Protein 1O59 (pdb70)

InterPro domains:
  IPR005164 Allantoicase [MF_00813] (20-343)
  IPR005164 Allantoicase [PIRSF016516] (9-343)
  IPR005164 Allantoicase [PTHR12045] (11-342)
  IPR005164 Allantoicase [TIGR02961] (22-342)
  IPR008979 Galactose-binding-like domain superfamily [SSF49785] (4-186)
  IPR008979 Galactose-binding-like domain superfamily [SSF49785] (195-343)
  IPR015908 Allantoicase domain [PF03561] (31-184)
  IPR015908 Allantoicase domain [PF03561] (204-342)

CATH classification: 2.60.120.260 (+1 more: 2.60.120.260)

B-factor: mean 63.59, std 7.72, range [32.57, 98.83]

Solvent-accessible surface area: 14624 Å² total

Structure (mmCIF, N/CA/C/O backbone):
data_1O59
#
_entry.id   1O59
#
_cell.length_a   107.209
_cell.length_b   107.209
_cell.length_c   134.918
_cell.angle_alpha   90.00
_cell.angle_beta   90.00
_cell.angle_gamma   120.00
#
_symmetry.space_group_name_H-M   'P 63 2 2'
#
loop_
_entity.id
_entity.type
_entity.pdbx_description
1 polymer Allantoicase
2 water water
#
loop_
_atom_site.group_PDB
_atom_site.id
_atom_site.type_symbol
_atom_site.label_atom_id
_atom_site.label_alt_id
_atom_site.label_comp_id
_atom_site.label_asym_id
_atom_site.label_entity_id
_atom_site.label_seq_id
_atom_site.pdbx_PDB_ins_code
_atom_site.Cartn_x
_atom_site.Cartn_y
_atom_site.Cartn_z
_atom_site.occupancy
_atom_site.B_iso_or_equiv
_atom_site.auth_seq_id
_atom_site.auth_comp_id
_atom_site.auth_asym_id
_atom_site.auth_atom_id
_atom_site.pdbx_PDB_model_num
ATOM 1 N N . HIS A 1 12 ? 29.265 61.031 64.512 1.00 81.04 0 HIS A N 1
ATOM 2 C CA . HIS A 1 12 ? 27.976 60.262 64.498 1.00 80.85 0 HIS A CA 1
ATOM 3 C C . HIS A 1 12 ? 28.036 58.874 63.822 1.00 80.22 0 HIS A C 1
ATOM 4 O O . HIS A 1 12 ? 27.172 58.046 64.092 1.00 80.47 0 HIS A O 1
ATOM 19 N N . LYS A 1 14 ? 29.076 55.003 63.374 1.00 75.69 2 LYS A N 1
ATOM 20 C CA . LYS A 1 14 ? 29.320 53.952 64.376 1.00 75.04 2 LYS A CA 1
ATOM 21 C C . LYS A 1 14 ? 30.093 52.824 63.726 1.00 73.21 2 LYS A C 1
ATOM 22 O O . LYS A 1 14 ? 29.712 52.348 62.660 1.00 73.06 2 LYS A O 1
ATOM 26 N N . PHE A 1 15 ? 31.168 52.391 64.379 1.00 71.64 3 PHE A N 1
ATOM 27 C CA . PHE A 1 15 ? 32.079 51.396 63.821 1.00 70.47 3 PHE A CA 1
ATOM 28 C C . PHE A 1 15 ? 32.059 50.080 64.596 1.00 69.46 3 PHE A C 1
ATOM 29 O O . PHE A 1 15 ? 31.943 50.053 65.815 1.00 69.44 3 PHE A O 1
ATOM 37 N N . PHE A 1 16 ? 32.192 48.989 63.866 1.00 68.42 4 PHE A N 1
ATOM 38 C CA . PHE A 1 16 ? 32.176 47.675 64.451 1.00 67.92 4 PHE A CA 1
ATOM 39 C C . PHE A 1 16 ? 33.508 46.944 64.319 1.00 67.78 4 PHE A C 1
ATOM 40 O O . PHE A 1 16 ? 34.060 46.837 63.231 1.00 67.21 4 PHE A O 1
ATOM 48 N N . SER A 1 17 ? 33.988 46.418 65.448 1.00 68.10 5 SER A N 1
ATOM 49 C CA . SER A 1 17 ? 35.115 45.501 65.472 1.00 68.09 5 SER A CA 1
ATOM 50 C C . SER A 1 17 ? 34.804 44.277 64.626 1.00 67.86 5 SER A C 1
ATOM 51 O O . SER A 1 17 ? 33.649 43.911 64.416 1.00 67.96 5 SER A O 1
ATOM 54 N N . LEU A 1 18 ? 35.871 43.650 64.154 1.00 67.51 6 LEU A N 1
ATOM 55 C CA . LEU A 1 18 ? 35.799 42.438 63.366 1.00 67.00 6 LEU A CA 1
ATOM 56 C C . LEU A 1 18 ? 35.140 41.320 64.197 1.00 65.34 6 LEU A C 1
ATOM 57 O O . LEU A 1 18 ? 34.286 40.566 63.707 1.00 64.92 6 LEU A O 1
ATOM 62 N N . ALA A 1 19 ? 35.515 41.252 65.468 1.00 63.27 7 ALA A N 1
ATOM 63 C CA . ALA A 1 19 ? 34.922 40.292 66.378 1.00 62.16 7 ALA A CA 1
ATOM 64 C C . ALA A 1 19 ? 33.391 40.417 66.461 1.00 61.40 7 ALA A C 1
ATOM 65 O O . ALA A 1 19 ? 32.712 39.471 66.872 1.00 60.21 7 ALA A O 1
ATOM 67 N N . ASP A 1 20 ? 32.874 41.579 66.051 1.00 60.85 8 ASP A N 1
ATOM 68 C CA . ASP A 1 20 ? 31.437 41.918 66.146 1.00 60.48 8 ASP A CA 1
ATOM 69 C C . ASP A 1 20 ? 30.727 42.006 64.796 1.00 59.54 8 ASP A C 1
ATOM 70 O O . ASP A 1 20 ? 29.638 42.574 64.698 1.00 59.25 8 ASP A O 1
ATOM 75 N N . GLU A 1 21 ? 31.328 41.412 63.768 1.00 58.63 9 GLU A N 1
ATOM 76 C CA . GLU A 1 21 ? 30.725 41.391 62.440 1.00 58.35 9 GLU A CA 1
ATOM 77 C C . GLU A 1 21 ? 29.321 40.777 62.408 1.00 57.57 9 GLU A C 1
ATOM 78 O O . GLU A 1 21 ? 28.472 41.230 61.650 1.00 57.51 9 GLU A O 1
ATOM 84 N N . ALA A 1 22 ? 29.068 39.760 63.226 1.00 57.07 10 ALA A N 1
ATOM 85 C CA . ALA A 1 22 ? 27.722 39.169 63.318 1.00 57.07 10 ALA A CA 1
ATOM 86 C C . ALA A 1 22 ? 26.657 40.211 63.705 1.00 57.15 10 ALA A C 1
ATOM 87 O O . ALA A 1 22 ? 25.552 40.246 63.124 1.00 57.59 10 ALA A O 1
ATOM 89 N N . GLU A 1 23 ? 26.996 41.048 64.685 1.00 56.59 11 GLU A N 1
ATOM 90 C CA . GLU A 1 23 ? 26.123 42.138 65.118 1.00 56.26 11 GLU A CA 1
ATOM 91 C C . GLU A 1 23 ? 26.002 43.241 64.060 1.00 56.06 11 GLU A C 1
ATOM 92 O O . GLU A 1 23 ? 24.936 43.766 63.836 1.00 56.59 11 GLU A O 1
ATOM 98 N N . PHE A 1 24 ? 27.089 43.561 63.386 1.00 55.98 12 PHE A N 1
ATOM 99 C CA . PHE A 1 24 ? 27.038 44.441 62.217 1.00 55.90 12 PHE A CA 1
ATOM 100 C C . PHE A 1 24 ? 26.036 43.913 61.162 1.00 56.83 12 PHE A C 1
ATOM 101 O O . PHE A 1 24 ? 25.147 44.639 60.696 1.00 56.02 12 PHE A O 1
ATOM 109 N N . LYS A 1 25 ? 26.171 42.641 60.815 1.00 58.50 13 LYS A N 1
ATOM 110 C CA . LYS A 1 25 ? 25.296 42.012 59.814 1.00 60.51 13 LYS A CA 1
ATOM 111 C C . LYS A 1 25 ? 23.833 42.004 60.251 1.00 60.28 13 LYS A C 1
ATOM 112 O O . LYS A 1 25 ? 22.922 42.166 59.428 1.00 60.70 13 LYS A O 1
ATOM 118 N N . SER A 1 26 ? 23.620 41.818 61.548 1.00 60.11 14 SER A N 1
ATOM 119 C CA . SER A 1 26 ? 22.306 41.957 62.143 1.00 60.23 14 SER A CA 1
ATOM 120 C C . SER A 1 26 ? 21.629 43.273 61.782 1.00 59.34 14 SER A C 1
ATOM 121 O O . SER A 1 26 ? 20.430 43.321 61.470 1.00 59.83 14 SER A O 1
ATOM 124 N N . ILE A 1 27 ? 22.387 44.350 61.899 1.00 57.59 15 ILE A N 1
ATOM 125 C CA . ILE A 1 27 ? 21.833 45.670 61.722 1.00 56.47 15 ILE A CA 1
ATOM 126 C C . ILE A 1 27 ? 21.642 45.951 60.240 1.00 56.54 15 ILE A C 1
ATOM 127 O O . ILE A 1 27 ? 20.598 46.427 59.806 1.00 55.63 15 ILE A O 1
ATOM 132 N N . ILE A 1 28 ? 22.668 45.629 59.472 1.00 57.08 16 ILE A N 1
ATOM 133 C CA . ILE A 1 28 ? 22.667 45.878 58.022 1.00 57.96 16 ILE A CA 1
ATOM 134 C C . ILE A 1 28 ? 21.566 45.090 57.314 1.00 57.75 16 ILE A C 1
ATOM 135 O O . ILE A 1 28 ? 20.741 45.650 56.596 1.00 57.68 16 ILE A O 1
ATOM 140 N N . ILE A 1 29 ? 21.526 43.801 57.595 1.00 58.58 17 ILE A N 1
ATOM 141 C CA . ILE A 1 29 ? 20.689 42.875 56.861 1.00 59.05 17 ILE A CA 1
ATOM 142 C C . ILE A 1 29 ? 19.356 42.613 57.532 1.00 59.03 17 ILE A C 1
ATOM 143 O O . ILE A 1 29 ? 18.326 42.863 56.940 1.00 59.33 17 ILE A O 1
ATOM 148 N N . SER A 1 30 ? 19.365 42.093 58.751 1.00 59.31 18 SER A N 1
ATOM 149 C CA . SER A 1 30 ? 18.121 41.692 59.399 1.00 59.67 18 SER A CA 1
ATOM 150 C C . SER A 1 30 ? 17.261 42.902 59.671 1.00 59.87 18 SER A C 1
ATOM 151 O O . SER A 1 30 ? 16.047 42.854 59.473 1.00 60.49 18 SER A O 1
ATOM 154 N N . LYS A 1 31 ? 17.864 43.987 60.151 1.00 60.01 19 LYS A N 1
ATOM 155 C CA . LYS A 1 31 ? 17.067 45.162 60.519 1.00 59.94 19 LYS A CA 1
ATOM 156 C C . LYS A 1 31 ? 16.801 46.055 59.319 1.00 59.57 19 LYS A C 1
ATOM 157 O O . LYS A 1 31 ? 15.673 46.473 59.088 1.00 59.60 19 LYS A O 1
ATOM 163 N N . ASN A 1 32 ? 17.831 46.348 58.544 1.00 59.19 20 ASN A N 1
ATOM 164 C CA . ASN A 1 32 ? 17.681 47.349 57.509 1.00 59.46 20 ASN A CA 1
ATOM 165 C C . ASN A 1 32 ? 17.495 46.749 56.122 1.00 59.30 20 ASN A C 1
ATOM 166 O O . ASN A 1 32 ? 17.328 47.490 55.170 1.00 58.96 20 ASN A O 1
ATOM 171 N N . LYS A 1 33 ? 17.518 45.421 56.020 1.00 59.26 21 LYS A N 1
ATOM 172 C CA . LYS A 1 33 ? 17.237 44.714 54.768 1.00 59.33 21 LYS A CA 1
ATOM 173 C C . LYS A 1 33 ? 18.152 45.188 53.638 1.00 59.37 21 LYS A C 1
ATOM 174 O O . LYS A 1 33 ? 17.719 45.325 52.486 1.00 59.88 21 LYS A O 1
ATOM 180 N N . ALA A 1 34 ? 19.413 45.427 53.962 1.00 59.01 22 ALA A N 1
ATOM 181 C CA . ALA A 1 34 ? 20.312 46.071 53.031 1.00 59.17 22 ALA A CA 1
ATOM 182 C C . ALA A 1 34 ? 21.280 45.111 52.365 1.00 59.79 22 ALA A C 1
ATOM 183 O O . ALA A 1 34 ? 21.572 44.024 52.884 1.00 59.86 22 ALA A O 1
ATOM 185 N N . VAL A 1 35 ? 21.801 45.568 51.224 1.00 60.24 23 VAL A N 1
ATOM 186 C CA . VAL A 1 35 ? 22.767 44.845 50.397 1.00 60.75 23 VAL A CA 1
ATOM 187 C C . VAL A 1 35 ? 23.835 45.823 49.901 1.00 60.72 23 VAL A C 1
ATOM 188 O O . VAL A 1 35 ? 23.641 47.036 49.968 1.00 60.80 23 VAL A O 1
ATOM 192 N N . ASP A 1 36 ? 24.948 45.289 49.402 1.00 60.71 24 ASP A N 1
ATOM 193 C CA . ASP A 1 36 ? 26.008 46.103 48.774 1.00 60.42 24 ASP A CA 1
ATOM 194 C C . ASP A 1 36 ? 25.583 46.550 47.370 1.00 60.73 24 ASP A C 1
ATOM 195 O O . ASP A 1 36 ? 25.742 45.821 46.356 1.00 60.39 24 ASP A O 1
ATOM 200 N N . VAL A 1 37 ? 25.045 47.769 47.320 1.00 60.53 25 VAL A N 1
ATOM 201 C CA . VAL A 1 37 ? 24.411 48.264 46.118 1.00 60.85 25 VAL A CA 1
ATOM 202 C C . VAL A 1 37 ? 25.423 48.740 45.073 1.00 60.94 25 VAL A C 1
ATOM 203 O O . VAL A 1 37 ? 25.022 49.059 43.954 1.00 60.91 25 VAL A O 1
ATOM 207 N N . ILE A 1 38 ? 26.709 48.824 45.451 1.00 61.12 26 ILE A N 1
ATOM 208 C CA . ILE A 1 38 ? 27.783 49.193 44.519 1.00 61.41 26 ILE A CA 1
ATOM 209 C C . ILE A 1 38 ? 28.666 48.029 44.082 1.00 61.63 26 ILE A C 1
ATOM 210 O O . ILE A 1 38 ? 29.568 48.229 43.259 1.00 61.74 26 ILE A O 1
ATOM 215 N N . GLY A 1 39 ? 28.423 46.837 44.632 1.00 61.65 27 GLY A N 1
ATOM 216 C CA . GLY A 1 39 ? 29.161 45.639 44.225 1.00 61.21 27 GLY A CA 1
ATOM 217 C C . GLY A 1 39 ? 28.994 45.381 42.737 1.00 60.98 27 GLY A C 1
ATOM 218 O O . GLY A 1 39 ? 27.888 45.505 42.220 1.00 60.37 27 GLY A O 1
ATOM 219 N N . SER A 1 40 ? 30.095 45.022 42.069 1.00 60.83 28 SER A N 1
ATOM 220 C CA . SER A 1 40 ? 30.081 44.655 40.653 1.00 60.81 28 SER A CA 1
ATOM 221 C C . SER A 1 40 ? 29.194 43.455 40.329 1.00 61.04 28 SER A C 1
ATOM 222 O O . SER A 1 40 ? 28.713 43.312 39.201 1.00 60.85 28 SER A O 1
ATOM 225 N N . LYS A 1 41 ? 28.998 42.595 41.319 1.00 61.82 29 LYS A N 1
ATOM 226 C CA . LYS A 1 41 ? 28.209 41.374 41.154 1.00 62.37 29 LYS A CA 1
ATOM 227 C C . LYS A 1 41 ? 26.710 41.607 41.041 1.00 62.78 29 LYS A C 1
ATOM 228 O O . LYS A 1 41 ? 26.005 40.675 40.646 1.00 62.64 29 LYS A O 1
ATOM 234 N N . LEU A 1 42 ? 26.219 42.803 41.394 1.00 62.78 30 LEU A N 1
ATOM 235 C CA . LEU A 1 42 ? 24.861 43.170 41.012 1.00 63.30 30 LEU A CA 1
ATOM 236 C C . LEU A 1 42 ? 24.847 44.340 40.036 1.00 63.15 30 LEU A C 1
ATOM 237 O O . LEU A 1 42 ? 23.817 44.934 39.773 1.00 63.18 30 LEU A O 1
ATOM 242 N N . GLY A 1 43 ? 25.994 44.628 39.464 1.00 63.39 31 GLY A N 1
ATOM 243 C CA . GLY A 1 43 ? 26.073 45.544 38.345 1.00 63.94 31 GLY A CA 1
ATOM 244 C C . GLY A 1 43 ? 26.587 46.927 38.686 1.00 64.04 31 GLY A C 1
ATOM 245 O O . GLY A 1 43 ? 26.444 47.847 37.877 1.00 63.92 31 GLY A O 1
ATOM 246 N N . GLY A 1 44 ? 27.179 47.076 39.868 1.00 63.65 32 GLY A N 1
ATOM 247 C CA . GLY A 1 44 ? 27.868 48.307 40.225 1.00 64.25 32 GLY A CA 1
ATOM 248 C C . GLY A 1 44 ? 28.976 48.638 39.233 1.00 64.64 32 GLY A C 1
ATOM 249 O O . GLY A 1 44 ? 29.669 47.732 38.755 1.00 65.50 32 GLY A O 1
ATOM 250 N N . GLN A 1 45 ? 29.143 49.922 38.928 1.00 64.51 33 GLN A N 1
ATOM 251 C CA . GLN A 1 45 ? 30.078 50.373 37.907 1.00 65.30 33 GLN A CA 1
ATOM 252 C C . GLN A 1 45 ? 30.842 51.604 38.321 1.00 64.58 33 GLN A C 1
ATOM 253 O O . GLN A 1 45 ? 30.244 52.594 38.765 1.00 64.29 33 GLN A O 1
ATOM 259 N N . VAL A 1 46 ? 32.147 51.566 38.099 1.00 63.53 34 VAL A N 1
ATOM 260 C CA . VAL A 1 46 ? 32.953 52.752 38.249 1.00 63.22 34 VAL A CA 1
ATOM 261 C C . VAL A 1 46 ? 32.766 53.647 37.033 1.00 62.22 34 VAL A C 1
ATOM 262 O O . VAL A 1 46 ? 33.086 53.278 35.913 1.00 62.89 34 VAL A O 1
ATOM 266 N N . VAL A 1 47 ? 32.257 54.844 37.298 1.00 61.52 35 VAL A N 1
ATOM 267 C CA . VAL A 1 47 ? 31.978 55.857 36.299 1.00 60.40 35 VAL A CA 1
ATOM 268 C C . VAL A 1 47 ? 33.211 56.684 36.051 1.00 59.33 35 VAL A C 1
ATOM 269 O O . VAL A 1 47 ? 33.553 56.978 34.905 1.00 58.77 35 VAL A O 1
ATOM 273 N N . SER A 1 48 ? 33.856 57.102 37.133 1.00 58.15 36 SER A N 1
ATOM 274 C CA . SER A 1 48 ? 35.003 57.974 37.015 1.00 57.58 36 SER A CA 1
ATOM 275 C C . SER A 1 48 ? 35.865 57.982 38.240 1.00 57.01 36 SER A C 1
ATOM 276 O O . SER A 1 48 ? 35.500 57.432 39.255 1.00 56.44 36 SER A O 1
ATOM 279 N N . PHE A 1 49 ? 37.020 58.635 38.142 1.00 57.47 37 PHE A N 1
ATOM 280 C CA . PHE A 1 49 ? 37.939 58.698 39.265 1.00 58.06 37 PHE A CA 1
ATOM 281 C C . PHE A 1 49 ? 38.897 59.836 38.984 1.00 57.93 37 PHE A C 1
ATOM 282 O O . PHE A 1 49 ? 39.058 60.270 37.836 1.00 57.16 37 PHE A O 1
ATOM 290 N N . SER A 1 50 ? 39.498 60.332 40.060 1.00 57.94 38 SER A N 1
ATOM 291 C CA . SER A 1 50 ? 40.503 61.382 39.995 1.00 57.97 38 SER A CA 1
ATOM 292 C C . SER A 1 50 ? 41.829 60.853 39.463 1.00 58.50 38 SER A C 1
ATOM 293 O O . SER A 1 50 ? 42.551 61.539 38.762 1.00 58.65 38 SER A O 1
ATOM 296 N N . ASP A 1 51 ? 42.162 59.640 39.870 1.00 59.32 39 ASP A N 1
ATOM 297 C CA . ASP A 1 51 ? 43.475 59.069 39.671 1.00 59.73 39 ASP A CA 1
ATOM 298 C C . ASP A 1 51 ? 43.392 57.601 40.055 1.00 60.48 39 ASP A C 1
ATOM 299 O O . ASP A 1 51 ? 42.524 57.229 40.797 1.00 61.64 39 ASP A O 1
ATOM 304 N N . GLU A 1 52 ? 44.343 56.810 39.569 1.00 61.29 40 GLU A N 1
ATOM 305 C CA . GLU A 1 52 ? 44.334 55.348 39.572 1.00 61.46 40 GLU A CA 1
ATOM 306 C C . GLU A 1 52 ? 45.791 54.875 39.398 1.00 60.75 40 GLU A C 1
ATOM 307 O O . GLU A 1 52 ? 46.025 53.752 38.952 1.00 62.30 40 GLU A O 1
ATOM 313 N N . TRP A 1 53 ? 46.765 55.725 39.669 1.00 59.65 41 TRP A N 1
ATOM 314 C CA . TRP A 1 53 ? 48.096 55.515 39.157 1.00 59.43 41 TRP A CA 1
ATOM 315 C C . TRP A 1 53 ? 48.655 54.118 39.459 1.00 59.83 41 TRP A C 1
ATOM 316 O O . TRP A 1 53 ? 49.192 53.455 38.563 1.00 60.23 41 TRP A O 1
ATOM 327 N N . PHE A 1 54 ? 48.549 53.673 40.702 1.00 59.80 42 PHE A N 1
ATOM 328 C CA . PHE A 1 54 ? 49.197 52.427 41.120 1.00 60.10 42 PHE A CA 1
ATOM 329 C C . PHE A 1 54 ? 48.309 51.190 41.030 1.00 60.42 42 PHE A C 1
ATOM 330 O O . PHE A 1 54 ? 48.825 50.068 40.984 1.00 60.37 42 PHE A O 1
ATOM 338 N N . ALA A 1 55 ? 46.995 51.381 41.011 1.00 60.49 43 ALA A N 1
ATOM 339 C CA . ALA A 1 55 ? 46.077 50.262 41.089 1.00 61.22 43 ALA A CA 1
ATOM 340 C C . ALA A 1 55 ? 44.673 50.758 40.817 1.00 62.03 43 ALA A C 1
ATOM 341 O O . ALA A 1 55 ? 44.340 51.848 41.267 1.00 62.72 43 ALA A O 1
ATOM 343 N N . SER A 1 56 ? 43.864 49.971 40.103 1.00 62.61 44 SER A N 1
ATOM 344 C CA . SER A 1 56 ? 42.590 50.453 39.552 1.00 63.36 44 SER A CA 1
ATOM 345 C C . SER A 1 56 ? 41.543 50.612 40.574 1.00 63.19 44 SER A C 1
ATOM 346 O O . SER A 1 56 ? 41.353 49.730 41.386 1.00 62.36 44 SER A O 1
ATOM 349 N N . ALA A 1 57 ? 40.786 51.689 40.411 1.00 64.15 45 ALA A N 1
ATOM 350 C CA . ALA A 1 57 ? 39.560 51.954 41.146 1.00 64.46 45 ALA A CA 1
ATOM 351 C C . ALA A 1 57 ? 38.561 50.818 41.053 1.00 65.02 45 ALA A C 1
ATOM 352 O O . ALA A 1 57 ? 37.835 50.537 41.977 1.00 64.85 45 ALA A O 1
ATOM 354 N N . GLU A 1 58 ? 38.542 50.148 39.925 1.00 66.55 46 GLU A N 1
ATOM 355 C CA . GLU A 1 58 ? 37.603 49.049 39.682 1.00 67.95 46 GLU A CA 1
ATOM 356 C C . GLU A 1 58 ? 37.725 47.906 40.679 1.00 66.30 46 GLU A C 1
ATOM 357 O O . GLU A 1 58 ? 36.752 47.147 40.878 1.00 66.69 46 GLU A O 1
ATOM 363 N N . ASN A 1 59 ? 38.911 47.767 41.276 1.00 64.47 47 ASN A N 1
ATOM 364 C CA . ASN A 1 59 ? 39.130 46.733 42.288 1.00 63.09 47 ASN A CA 1
ATOM 365 C C . ASN A 1 59 ? 38.246 46.893 43.513 1.00 62.12 47 ASN A C 1
ATOM 366 O O . ASN A 1 59 ? 37.878 45.899 44.133 1.00 62.58 47 ASN A O 1
ATOM 371 N N . LEU A 1 60 ? 37.867 48.127 43.827 1.00 61.07 48 LEU A N 1
ATOM 372 C CA . LEU A 1 60 ? 37.116 48.436 45.062 1.00 59.96 48 LEU A CA 1
ATOM 373 C C . LEU A 1 60 ? 35.828 47.680 45.209 1.00 59.39 48 LEU A C 1
ATOM 374 O O . LEU A 1 60 ? 35.428 47.399 46.338 1.00 58.89 48 LEU A O 1
ATOM 379 N N . ILE A 1 61 ? 35.160 47.385 44.086 1.00 59.55 49 ILE A N 1
ATOM 380 C CA . ILE A 1 61 ? 33.806 46.783 44.120 1.00 59.75 49 ILE A CA 1
ATOM 381 C C . ILE A 1 61 ? 33.742 45.314 43.729 1.00 60.60 49 ILE A C 1
ATOM 382 O O . ILE A 1 61 ? 32.627 44.738 43.619 1.00 60.59 49 ILE A O 1
ATOM 387 N N . GLN A 1 62 ? 34.918 44.694 43.547 1.00 60.74 50 GLN A N 1
ATOM 388 C CA . GLN A 1 62 ? 34.961 43.280 43.168 1.00 61.14 50 GLN A CA 1
ATOM 389 C C . GLN A 1 62 ? 34.438 42.390 44.310 1.00 62.23 50 GLN A C 1
ATOM 390 O O . GLN A 1 62 ? 34.648 42.661 45.482 1.00 61.94 50 GLN A O 1
ATOM 396 N N . PRO A 1 63 ? 33.772 41.310 43.950 1.00 63.54 51 PRO A N 1
ATOM 397 C CA . PRO A 1 63 ? 33.176 40.400 44.933 1.00 64.37 51 PRO A CA 1
ATOM 398 C C . PRO A 1 63 ? 34.163 39.634 45.823 1.00 65.03 51 PRO A C 1
ATOM 399 O O . PRO A 1 63 ? 33.797 39.178 46.919 1.00 64.68 51 PRO A O 1
ATOM 403 N N . THR A 1 64 ? 35.386 39.488 45.340 1.00 65.61 52 THR A N 1
ATOM 404 C CA . THR A 1 64 ? 36.407 38.694 46.004 1.00 66.87 52 THR A CA 1
ATOM 405 C C . THR A 1 64 ? 36.960 39.433 47.213 1.00 67.37 52 THR A C 1
ATOM 406 O O . THR A 1 64 ? 36.861 40.658 47.323 1.00 67.38 52 THR A O 1
ATOM 410 N N . ALA A 1 65 ? 37.551 38.688 48.125 1.00 68.09 53 ALA A N 1
ATOM 411 C CA . ALA A 1 65 ? 38.305 39.312 49.200 1.00 68.98 53 ALA A CA 1
ATOM 412 C C . ALA A 1 65 ? 39.648 39.627 48.600 1.00 69.27 53 ALA A C 1
ATOM 413 O O . ALA A 1 65 ? 40.087 38.904 47.702 1.00 70.14 53 ALA A O 1
ATOM 415 N N . PRO A 1 66 ? 40.296 40.688 49.068 1.00 70.42 54 PRO A N 1
ATOM 416 C CA . PRO A 1 66 ? 41.568 41.103 48.502 1.00 71.39 54 PRO A CA 1
ATOM 417 C C . PRO A 1 66 ? 42.706 40.150 48.871 1.00 73.00 54 PRO A C 1
ATOM 418 O O . PRO A 1 66 ? 42.666 39.492 49.922 1.00 71.45 54 PRO A O 1
ATOM 422 N N . ILE A 1 67 ? 43.691 40.079 47.972 1.00 75.70 55 ILE A N 1
ATOM 423 C CA . ILE A 1 67 ? 44.833 39.153 48.081 1.00 78.03 55 ILE A CA 1
ATOM 424 C C . ILE A 1 67 ? 46.157 39.881 47.890 1.00 80.38 55 ILE A C 1
ATOM 425 O O . ILE A 1 67 ? 46.188 40.990 47.354 1.00 79.65 55 ILE A O 1
ATOM 430 N N . ARG A 1 68 ? 47.256 39.250 48.308 1.00 84.37 56 ARG A N 1
ATOM 431 C CA . ARG A 1 68 ? 48.546 39.916 48.210 1.00 86.33 56 ARG A CA 1
ATOM 432 C C . ARG A 1 68 ? 49.134 39.881 46.793 1.00 88.25 56 ARG A C 1
ATOM 433 O O . ARG A 1 68 ? 49.319 40.950 46.178 1.00 89.29 56 ARG A O 1
ATOM 441 N N . ASP A 1 69 ? 49.405 38.711 46.230 1.00 89.94 57 ASP A N 1
ATOM 442 C CA . ASP A 1 69 ? 50.033 38.709 44.893 1.00 91.31 57 ASP A CA 1
ATOM 443 C C . ASP A 1 69 ? 49.530 37.615 43.955 1.00 91.79 57 ASP A C 1
ATOM 444 O O . ASP A 1 69 ? 49.480 37.819 42.737 1.00 92.47 57 ASP A O 1
ATOM 449 N N . TRP A 1 79 ? 51.528 45.143 41.082 1.00 82.49 67 TRP A N 1
ATOM 450 C CA . TRP A 1 79 ? 50.132 44.762 41.374 1.00 82.13 67 TRP A CA 1
ATOM 451 C C . TRP A 1 79 ? 49.754 45.078 42.824 1.00 81.29 67 TRP A C 1
ATOM 452 O O . TRP A 1 79 ? 50.535 44.877 43.767 1.00 81.25 67 TRP A O 1
ATOM 463 N N . TYR A 1 80 ? 48.539 45.590 42.979 1.00 79.99 68 TYR A N 1
ATOM 464 C CA . TYR A 1 80 ? 47.881 45.703 44.279 1.00 78.34 68 TYR A CA 1
ATOM 465 C C . TYR A 1 80 ? 46.399 45.481 44.034 1.00 75.19 68 TYR A C 1
ATOM 466 O O . TYR A 1 80 ? 45.834 46.001 43.051 1.00 74.12 68 TYR A O 1
ATOM 475 N N . ASP A 1 81 ? 45.771 44.719 44.922 1.00 71.98 69 ASP A N 1
ATOM 476 C CA . ASP A 1 81 ? 44.377 44.362 44.766 1.00 69.40 69 ASP A CA 1
ATOM 477 C C . ASP A 1 81 ? 43.564 45.451 45.423 1.00 67.19 69 ASP A C 1
ATOM 478 O O . ASP A 1 81 ? 43.133 45.347 46.587 1.00 66.40 69 ASP A O 1
ATOM 483 N N . GLY A 1 82 ? 43.399 46.528 44.670 1.00 64.70 70 GLY A N 1
ATOM 484 C CA . GLY A 1 82 ? 42.866 47.749 45.228 1.00 63.16 70 GLY A CA 1
ATOM 485 C C . GLY A 1 82 ? 42.975 48.968 44.368 1.00 61.69 70 GLY A C 1
ATOM 486 O O . GLY A 1 82 ? 43.476 48.931 43.241 1.00 62.63 70 GLY A O 1
ATOM 487 N N . TRP A 1 83 ? 42.492 50.060 44.915 1.00 60.30 71 TRP A N 1
ATOM 488 C CA . TRP A 1 83 ? 42.625 51.367 44.302 1.00 59.85 71 TRP A CA 1
ATOM 489 C C . TRP A 1 83 ? 43.763 52.090 45.002 1.00 59.45 71 TRP A C 1
ATOM 490 O O . TRP A 1 83 ? 43.752 52.193 46.232 1.00 59.48 71 TRP A O 1
ATOM 501 N N . GLU A 1 84 ? 44.758 52.535 44.249 1.00 58.09 72 GLU A N 1
ATOM 502 C CA . GLU A 1 84 ? 45.811 53.316 44.830 1.00 58.21 72 GLU A CA 1
ATOM 503 C C . GLU A 1 84 ? 46.267 54.436 43.899 1.00 58.11 72 GLU A C 1
ATOM 504 O O . GLU A 1 84 ? 46.519 54.211 42.704 1.00 58.47 72 GLU A O 1
ATOM 510 N N . THR A 1 85 ? 46.371 55.641 44.464 1.00 57.09 73 THR A N 1
ATOM 511 C CA . THR A 1 85 ? 46.653 56.842 43.686 1.00 56.58 73 THR A CA 1
ATOM 512 C C . THR A 1 85 ? 48.060 57.319 43.868 1.00 55.90 73 THR A C 1
ATOM 513 O O . THR A 1 85 ? 48.765 56.878 44.754 1.00 55.69 73 THR A O 1
ATOM 517 N N . ARG A 1 86 ? 48.476 58.212 42.988 1.00 55.33 74 ARG A N 1
ATOM 518 C CA . ARG A 1 86 ? 49.812 58.783 43.068 1.00 54.91 74 ARG A CA 1
ATOM 519 C C . ARG A 1 86 ? 49.963 59.586 44.357 1.00 54.51 74 ARG A C 1
ATOM 520 O O . ARG A 1 86 ? 48.975 59.975 44.992 1.00 54.96 74 ARG A O 1
ATOM 528 N N . ARG A 1 87 ? 51.201 59.835 44.729 1.00 53.62 75 ARG A N 1
ATOM 529 C CA . ARG A 1 87 ? 51.481 60.598 45.918 1.00 53.32 75 ARG A CA 1
ATOM 530 C C . ARG A 1 87 ? 51.327 62.109 45.707 1.00 53.36 75 ARG A C 1
ATOM 531 O O . ARG A 1 87 ? 51.353 62.633 44.580 1.00 52.62 75 ARG A O 1
ATOM 539 N N . HIS A 1 88 ? 51.240 62.801 46.837 1.00 53.28 76 HIS A N 1
ATOM 540 C CA . HIS A 1 88 ? 51.322 64.236 46.882 1.00 53.02 76 HIS A CA 1
ATOM 541 C C . HIS A 1 88 ? 50.201 64.915 46.098 1.00 53.30 76 HIS A C 1
ATOM 542 O O . HIS A 1 88 ? 50.446 65.893 45.380 1.00 51.80 76 HIS A O 1
ATOM 549 N N . ASN A 1 89 ? 48.980 64.395 46.251 1.00 53.70 77 ASN A N 1
ATOM 550 C CA . ASN A 1 89 ? 47.790 65.035 45.672 1.00 55.37 77 ASN A CA 1
ATOM 551 C C . ASN A 1 89 ? 47.750 66.522 46.087 1.00 56.14 77 ASN A C 1
ATOM 552 O O . ASN A 1 89 ? 47.859 66.843 47.292 1.00 56.91 77 ASN A O 1
ATOM 557 N N . GLU A 1 90 ? 47.664 67.415 45.091 1.00 56.78 78 GLU A N 1
ATOM 558 C CA . GLU A 1 90 ? 47.537 68.876 45.334 1.00 57.70 78 GLU A CA 1
ATOM 559 C C . GLU A 1 90 ? 46.084 69.287 45.575 1.00 57.63 78 GLU A C 1
ATOM 560 O O . GLU A 1 90 ? 45.814 70.381 46.087 1.00 57.11 78 GLU A O 1
ATOM 574 N N . GLU A 1 92 ? 42.459 68.421 47.652 1.00 58.53 80 GLU A N 1
ATOM 575 C CA . GLU A 1 92 ? 42.137 68.065 49.032 1.00 59.09 80 GLU A CA 1
ATOM 576 C C . GLU A 1 92 ? 41.882 66.565 49.138 1.00 57.15 80 GLU A C 1
ATOM 577 O O . GLU A 1 92 ? 42.083 65.957 50.179 1.00 56.91 80 GLU A O 1
ATOM 583 N N . TYR A 1 93 ? 41.407 65.972 48.057 1.00 55.71 81 TYR A N 1
ATOM 584 C CA . TYR A 1 93 ? 41.035 64.557 48.059 1.00 54.80 81 TYR A CA 1
ATOM 585 C C . TYR A 1 93 ? 41.071 63.936 46.667 1.00 54.75 81 TYR A C 1
ATOM 586 O O . TYR A 1 93 ? 40.887 64.608 45.659 1.00 53.64 81 TYR A O 1
ATOM 595 N N . ASP A 1 94 ? 41.361 62.640 46.646 1.00 55.62 82 ASP A N 1
ATOM 596 C CA . ASP A 1 94 ? 41.078 61.789 45.500 1.00 55.93 82 ASP A CA 1
ATOM 597 C C . ASP A 1 94 ? 39.654 61.264 45.636 1.00 56.63 82 ASP A C 1
ATOM 598 O O . ASP A 1 94 ? 39.107 61.216 46.746 1.00 56.61 82 ASP A O 1
ATOM 603 N N . TRP A 1 95 ? 39.071 60.869 44.503 1.00 57.22 83 TRP A N 1
ATOM 604 C CA . TRP A 1 95 ? 37.695 60.423 44.474 1.00 57.98 83 TRP A CA 1
ATOM 605 C C . TRP A 1 95 ? 37.383 59.390 43.382 1.00 58.92 83 TRP A C 1
ATOM 606 O O . TRP A 1 95 ? 38.096 59.254 42.383 1.00 59.95 83 TRP A O 1
ATOM 617 N N . VAL A 1 96 ? 36.296 58.669 43.606 1.00 59.44 84 VAL A N 1
ATOM 618 C CA . VAL A 1 96 ? 35.760 57.732 42.625 1.00 59.77 84 VAL A CA 1
ATOM 619 C C . VAL A 1 96 ? 34.247 57.822 42.671 1.00 59.35 84 VAL A C 1
ATOM 620 O O . VAL A 1 96 ? 33.638 57.890 43.757 1.00 58.15 84 VAL A O 1
ATOM 624 N N . ILE A 1 97 ? 33.662 57.845 41.483 1.00 59.15 85 ILE A N 1
ATOM 625 C CA . ILE A 1 97 ? 32.241 57.847 41.336 1.00 59.76 85 ILE A CA 1
ATOM 626 C C . ILE A 1 97 ? 31.757 56.457 40.886 1.00 60.11 85 ILE A C 1
ATOM 627 O O . ILE A 1 97 ? 32.318 55.842 39.966 1.00 59.37 85 ILE A O 1
ATOM 632 N N . ILE A 1 98 ? 30.694 55.975 41.533 1.00 60.43 86 ILE A N 1
ATOM 633 C CA . ILE A 1 98 ? 30.179 54.623 41.273 1.00 60.38 86 ILE A CA 1
ATOM 634 C C . ILE A 1 98 ? 28.674 54.629 41.140 1.00 60.36 86 ILE A C 1
ATOM 635 O O . ILE A 1 98 ? 27.959 55.124 42.026 1.00 60.47 86 ILE A O 1
ATOM 640 N N . LYS A 1 99 ? 28.206 54.072 40.028 1.00 60.04 87 LYS A N 1
ATOM 641 C CA . LYS A 1 99 ? 26.813 53.903 39.797 1.00 59.95 87 LYS A CA 1
ATOM 642 C C . LYS A 1 99 ? 26.393 52.584 40.427 1.00 59.65 87 LYS A C 1
ATOM 643 O O . LYS A 1 99 ? 27.072 51.568 40.264 1.00 60.42 87 LYS A O 1
ATOM 657 N N . GLY A 1 101 ? 24.228 49.127 41.014 1.00 59.41 89 GLY A N 1
ATOM 658 C CA . GLY A 1 101 ? 23.693 48.129 40.109 1.00 59.88 89 GLY A CA 1
ATOM 659 C C . GLY A 1 101 ? 22.197 48.038 40.245 1.00 60.17 89 GLY A C 1
ATOM 660 O O . GLY A 1 101 ? 21.527 47.590 39.357 1.00 60.29 89 GLY A O 1
ATOM 661 N N . VAL A 1 102 ? 21.672 48.449 41.390 1.00 61.37 90 VAL A N 1
ATOM 662 C CA . VAL A 1 102 ? 20.224 48.617 41.569 1.00 61.19 90 VAL A CA 1
ATOM 663 C C . VAL A 1 102 ? 19.809 50.020 41.120 1.00 61.23 90 VAL A C 1
ATOM 664 O O . VAL A 1 102 ? 20.637 50.905 40.970 1.00 61.84 90 VAL A O 1
ATOM 668 N N . ALA A 1 103 ? 18.518 50.207 40.918 1.00 61.38 91 ALA A N 1
ATOM 669 C CA . ALA A 1 103 ? 17.974 51.467 40.410 1.00 61.17 91 ALA A CA 1
ATOM 670 C C . ALA A 1 103 ? 18.104 52.669 41.372 1.00 61.07 91 ALA A C 1
ATOM 671 O O . ALA A 1 103 ? 18.216 53.817 40.905 1.00 61.88 91 ALA A O 1
ATOM 673 N N . ALA A 1 104 ? 18.037 52.396 42.684 1.00 59.82 92 ALA A N 1
ATOM 674 C CA . ALA A 1 104 ? 18.065 53.398 43.725 1.00 58.98 92 ALA A CA 1
ATOM 675 C C . ALA A 1 104 ? 18.049 52.729 45.109 1.00 59.13 92 ALA A C 1
ATOM 676 O O . ALA A 1 104 ? 17.579 51.605 45.273 1.00 59.54 92 ALA A O 1
ATOM 678 N N . ALA A 1 105 ? 18.559 53.421 46.114 1.00 58.86 93 ALA A N 1
ATOM 679 C CA . ALA A 1 105 ? 18.558 52.902 47.472 1.00 58.35 93 ALA A CA 1
ATOM 680 C C . ALA A 1 105 ? 18.696 54.000 48.543 1.00 58.18 93 ALA A C 1
ATOM 681 O O . ALA A 1 105 ? 19.263 55.072 48.298 1.00 57.75 93 ALA A O 1
ATOM 683 N N . HIS A 1 106 ? 18.180 53.695 49.730 1.00 58.33 94 HIS A N 1
ATOM 684 C CA . HIS A 1 106 ? 18.456 54.447 50.960 1.00 58.43 94 HIS A CA 1
ATOM 685 C C . HIS A 1 106 ? 19.688 53.827 51.667 1.00 58.63 94 HIS A C 1
ATOM 686 O O . HIS A 1 106 ? 19.743 52.615 51.848 1.00 59.61 94 HIS A O 1
ATOM 693 N N . ILE A 1 107 ? 20.675 54.635 52.063 1.00 58.24 95 ILE A N 1
ATOM 694 C CA . ILE A 1 107 ? 21.955 54.098 52.609 1.00 57.49 95 ILE A CA 1
ATOM 695 C C . ILE A 1 107 ? 21.975 53.956 54.120 1.00 56.73 95 ILE A C 1
ATOM 696 O O . ILE A 1 107 ? 21.519 54.837 54.833 1.00 56.43 95 ILE A O 1
ATOM 701 N N . ILE A 1 108 ? 22.495 52.829 54.603 1.00 56.32 96 ILE A N 1
ATOM 702 C CA . ILE A 1 108 ? 22.594 52.573 56.047 1.00 55.87 96 ILE A CA 1
ATOM 703 C C . ILE A 1 108 ? 24.042 52.488 56.558 1.00 55.60 96 ILE A C 1
ATOM 704 O O . ILE A 1 108 ? 24.338 52.865 57.693 1.00 55.05 96 ILE A O 1
ATOM 709 N N . GLY A 1 109 ? 24.947 51.975 55.730 1.00 55.84 97 GLY A N 1
ATOM 710 C CA . GLY A 1 109 ? 26.311 51.774 56.180 1.00 55.89 97 GLY A CA 1
ATOM 711 C C . GLY A 1 109 ? 27.193 51.282 55.095 1.00 56.05 97 GLY A C 1
ATOM 712 O O . GLY A 1 109 ? 26.850 51.389 53.916 1.00 56.13 97 GLY A O 1
ATOM 713 N N . GLY A 1 110 ? 28.328 50.731 55.496 1.00 56.87 98 GLY A N 1
ATOM 714 C CA . GLY A 1 110 ? 29.308 50.258 54.527 1.00 57.49 98 GLY A CA 1
ATOM 715 C C . GLY A 1 110 ? 30.546 49.646 55.121 1.00 58.06 98 GLY A C 1
ATOM 716 O O . GLY A 1 110 ? 30.666 49.488 56.337 1.00 58.43 98 GLY A O 1
ATOM 717 N N . GLU A 1 111 ? 31.455 49.269 54.234 1.00 59.32 99 GLU A N 1
ATOM 718 C CA . GLU A 1 111 ? 32.782 48.782 54.598 1.00 60.27 99 GLU A CA 1
ATOM 719 C C . GLU A 1 111 ? 33.877 49.457 53.772 1.00 60.14 99 GLU A C 1
ATOM 720 O O . GLU A 1 111 ? 33.796 49.547 52.520 1.00 60.81 99 GLU A O 1
ATOM 726 N N . ILE A 1 112 ? 34.914 49.871 54.478 1.00 59.94 100 ILE A N 1
ATOM 727 C CA . ILE A 1 112 ? 36.164 50.268 53.864 1.00 60.31 100 ILE A CA 1
ATOM 728 C C . ILE A 1 112 ? 37.263 49.326 54.353 1.00 60.27 100 ILE A C 1
ATOM 729 O O . ILE A 1 112 ? 37.549 49.244 55.560 1.00 59.25 100 ILE A O 1
ATOM 734 N N . ASP A 1 113 ? 37.838 48.593 53.395 1.00 60.47 101 ASP A N 1
ATOM 735 C CA . ASP A 1 113 ? 38.964 47.688 53.649 1.00 60.66 101 ASP A CA 1
ATOM 736 C C . ASP A 1 113 ? 40.280 48.245 53.052 1.00 59.91 101 ASP A C 1
ATOM 737 O O . ASP A 1 113 ? 40.446 48.339 51.824 1.00 60.68 101 ASP A O 1
ATOM 742 N N . THR A 1 114 ? 41.216 48.596 53.915 1.00 58.95 102 THR A N 1
ATOM 743 C CA . THR A 1 114 ? 42.544 49.047 53.488 1.00 58.57 102 THR A CA 1
ATOM 744 C C . THR A 1 114 ? 43.555 47.904 53.425 1.00 58.85 102 THR A C 1
ATOM 745 O O . THR A 1 114 ? 44.746 48.146 53.494 1.00 59.27 102 THR A O 1
ATOM 749 N N . ALA A 1 115 ? 43.087 46.664 53.297 1.00 59.48 103 ALA A N 1
ATOM 750 C CA . ALA A 1 115 ? 43.957 45.468 53.259 1.00 59.74 103 ALA A CA 1
ATOM 751 C C . ALA A 1 115 ? 45.238 45.614 52.454 1.00 60.75 103 ALA A C 1
ATOM 752 O O . ALA A 1 115 ? 45.215 45.979 51.263 1.00 61.28 103 ALA A O 1
ATOM 754 N N . PHE A 1 116 ? 46.352 45.308 53.118 1.00 61.63 104 PHE A N 1
ATOM 755 C CA . PHE A 1 116 ? 47.707 45.333 52.534 1.00 62.41 104 PHE A CA 1
ATOM 756 C C . PHE A 1 116 ? 48.269 46.730 52.245 1.00 62.57 104 PHE A C 1
ATOM 757 O O . PHE A 1 116 ? 49.405 46.847 51.767 1.00 62.80 104 PHE A O 1
ATOM 765 N N . PHE A 1 117 ? 47.486 47.783 52.501 1.00 62.44 105 PHE A N 1
ATOM 766 C CA . PHE A 1 117 ? 48.027 49.142 52.495 1.00 62.08 105 PHE A CA 1
ATOM 767 C C . PHE A 1 117 ? 48.408 49.415 53.940 1.00 62.30 105 PHE A C 1
ATOM 768 O O . PHE A 1 117 ? 47.563 49.744 54.758 1.00 62.67 105 PHE A O 1
ATOM 776 N N . ASN A 1 118 ? 49.679 49.167 54.253 1.00 62.84 106 ASN A N 1
ATOM 777 C CA . ASN A 1 118 ? 50.182 49.244 55.614 1.00 63.66 106 ASN A CA 1
ATOM 778 C C . ASN A 1 118 ? 50.974 50.530 55.777 1.00 62.84 106 ASN A C 1
ATOM 779 O O . ASN A 1 118 ? 52.155 50.501 55.943 1.00 63.22 106 ASN A O 1
ATOM 784 N N . GLY A 1 119 ? 50.290 51.659 55.717 1.00 62.46 107 GLY A N 1
ATOM 785 C CA . GLY A 1 119 ? 50.889 52.970 55.975 1.00 62.01 107 GLY A CA 1
ATOM 786 C C . GLY A 1 119 ? 50.487 53.944 54.885 1.00 62.07 107 GLY A C 1
ATOM 787 O O . GLY A 1 119 ? 50.251 55.129 55.152 1.00 61.90 107 GLY A O 1
ATOM 788 N N . ASN A 1 120 ? 50.401 53.432 53.652 1.00 61.27 108 ASN A N 1
ATOM 789 C CA . ASN A 1 120 ? 49.942 54.214 52.520 1.00 61.00 108 ASN A CA 1
ATOM 790 C C . ASN A 1 120 ? 48.415 54.063 52.336 1.00 60.53 108 ASN A C 1
ATOM 791 O O . ASN A 1 120 ? 47.870 54.428 51.293 1.00 59.70 108 ASN A O 1
ATOM 796 N N . HIS A 1 121 ? 47.743 53.517 53.357 1.00 59.48 109 HIS A N 1
ATOM 797 C CA . HIS A 1 121 ? 46.297 53.422 53.378 1.00 58.64 109 HIS A CA 1
ATOM 798 C C . HIS A 1 121 ? 45.688 54.817 53.347 1.00 58.88 109 HIS A C 1
ATOM 799 O O . HIS A 1 121 ? 46.321 55.771 53.763 1.00 58.09 109 HIS A O 1
ATOM 806 N N . ALA A 1 122 ? 44.473 54.926 52.796 1.00 59.22 110 ALA A N 1
ATOM 807 C CA . ALA A 1 122 ? 43.645 56.135 52.941 1.00 58.95 110 ALA A CA 1
ATOM 808 C C . ALA A 1 122 ? 43.615 56.595 54.411 1.00 58.65 110 ALA A C 1
ATOM 809 O O . ALA A 1 122 ? 43.193 55.804 55.266 1.00 59.03 110 ALA A O 1
ATOM 811 N N . PRO A 1 123 ? 44.060 57.825 54.712 1.00 57.63 111 PRO A N 1
ATOM 812 C CA . PRO A 1 123 ? 44.007 58.344 56.080 1.00 57.41 111 PRO A CA 1
ATOM 813 C C . PRO A 1 123 ? 42.611 58.690 56.545 1.00 56.81 111 PRO A C 1
ATOM 814 O O . PRO A 1 123 ? 42.306 58.544 57.726 1.00 56.77 111 PRO A O 1
ATOM 818 N N . PHE A 1 124 ? 41.796 59.201 55.632 1.00 56.16 112 PHE A N 1
ATOM 819 C CA . PHE A 1 124 ? 40.453 59.617 55.945 1.00 55.92 112 PHE A CA 1
ATOM 820 C C . PHE A 1 124 ? 39.609 59.404 54.703 1.00 56.55 112 PHE A C 1
ATOM 821 O O . PHE A 1 124 ? 40.068 59.575 53.579 1.00 56.09 112 PHE A O 1
ATOM 829 N N . VAL A 1 125 ? 38.352 59.055 54.940 1.00 57.20 113 VAL A N 1
ATOM 830 C CA . VAL A 1 125 ? 37.393 58.804 53.899 1.00 57.51 113 VAL A CA 1
ATOM 831 C C . VAL A 1 125 ? 36.125 59.579 54.261 1.00 57.70 113 VAL A C 1
ATOM 832 O O . VAL A 1 125 ? 35.796 59.755 55.446 1.00 57.49 113 VAL A O 1
ATOM 836 N N . SER A 1 126 ? 35.447 60.094 53.242 1.00 57.87 114 SER A N 1
ATOM 837 C CA . SER A 1 126 ? 34.052 60.503 53.385 1.00 57.99 114 SER A CA 1
ATOM 838 C C . SER A 1 126 ? 33.272 59.950 52.169 1.00 58.16 114 SER A C 1
ATOM 839 O O . SER A 1 126 ? 33.865 59.548 51.152 1.00 56.68 114 SER A O 1
ATOM 842 N N . ILE A 1 127 ? 31.946 59.880 52.330 1.00 58.62 115 ILE A N 1
ATOM 843 C CA . ILE A 1 127 ? 31.061 59.418 51.280 1.00 58.72 115 ILE A CA 1
ATOM 844 C C . ILE A 1 127 ? 29.909 60.380 51.040 1.00 58.50 115 ILE A C 1
ATOM 845 O O . ILE A 1 127 ? 29.263 60.871 51.972 1.00 58.01 115 ILE A O 1
ATOM 850 N N . GLU A 1 128 ? 29.684 60.642 49.752 1.00 59.34 116 GLU A N 1
ATOM 851 C CA . GLU A 1 128 ? 28.560 61.443 49.254 1.00 59.00 116 GLU A CA 1
ATOM 852 C C . GLU A 1 128 ? 27.751 60.601 48.293 1.00 58.40 116 GLU A C 1
ATOM 853 O O . GLU A 1 128 ? 28.218 59.548 47.810 1.00 57.43 116 GLU A O 1
ATOM 859 N N . ALA A 1 129 ? 26.520 61.044 48.045 1.00 58.33 117 ALA A N 1
ATOM 860 C CA . ALA A 1 129 ? 25.626 60.346 47.122 1.00 58.08 117 ALA A CA 1
ATOM 861 C C . ALA A 1 129 ? 24.791 61.319 46.328 1.00 57.99 117 ALA A C 1
ATOM 862 O O . ALA A 1 129 ? 24.617 62.463 46.705 1.00 56.41 117 ALA A O 1
ATOM 864 N N . LEU A 1 130 ? 24.300 60.855 45.192 1.00 58.95 118 LEU A N 1
ATOM 865 C CA . LEU A 1 130 ? 23.268 61.591 44.479 1.00 59.73 118 LEU A CA 1
ATOM 866 C C . LEU A 1 130 ? 22.202 60.717 43.804 1.00 60.32 118 LEU A C 1
ATOM 867 O O . LEU A 1 130 ? 22.356 59.504 43.614 1.00 60.27 118 LEU A O 1
ATOM 872 N N . TYR A 1 131 ? 21.121 61.388 43.453 1.00 61.03 119 TYR A N 1
ATOM 873 C CA . TYR A 1 131 ? 19.995 60.796 42.787 1.00 62.42 119 TYR A CA 1
ATOM 874 C C . TYR A 1 131 ? 19.902 61.339 41.360 1.00 64.03 119 TYR A C 1
ATOM 875 O O . TYR A 1 131 ? 19.640 62.526 41.153 1.00 63.87 119 TYR A O 1
ATOM 884 N N . ASP A 1 132 ? 20.105 60.451 40.389 1.00 66.41 120 ASP A N 1
ATOM 885 C CA . ASP A 1 132 ? 20.021 60.798 38.979 1.00 68.24 120 ASP A CA 1
ATOM 886 C C . ASP A 1 132 ? 18.993 59.930 38.261 1.00 70.24 120 ASP A C 1
ATOM 887 O O . ASP A 1 132 ? 18.891 58.735 38.497 1.00 70.33 120 ASP A O 1
ATOM 892 N N . GLU A 1 133 ? 18.215 60.562 37.395 1.00 72.99 121 GLU A N 1
ATOM 893 C CA . GLU A 1 133 ? 17.119 59.905 36.688 1.00 75.16 121 GLU A CA 1
ATOM 894 C C . GLU A 1 133 ? 17.567 59.393 35.314 1.00 75.86 121 GLU A C 1
ATOM 895 O O . GLU A 1 133 ? 17.775 58.193 35.148 1.00 76.36 121 GLU A O 1
ATOM 901 N N . GLY A 1 134 ? 17.745 60.287 34.338 1.00 76.85 122 GLY A N 1
ATOM 902 C CA . GLY A 1 134 ? 18.132 59.865 32.981 1.00 77.30 122 GLY A CA 1
ATOM 903 C C . GLY A 1 134 ? 19.575 59.398 32.959 1.00 78.42 122 GLY A C 1
ATOM 904 O O . GLY A 1 134 ? 20.458 60.136 33.442 1.00 79.12 122 GLY A O 1
ATOM 905 N N . GLU A 1 135 ? 19.849 58.193 32.432 1.00 78.73 123 GLU A N 1
ATOM 906 C CA . GLU A 1 135 ? 21.243 57.869 32.047 1.00 78.72 123 GLU A CA 1
ATOM 907 C C . GLU A 1 135 ? 21.583 58.820 30.853 1.00 78.04 123 GLU A C 1
ATOM 908 O O . GLU A 1 135 ? 21.623 58.444 29.658 1.00 78.31 123 GLU A O 1
ATOM 914 N N . GLU A 1 136 ? 21.787 60.075 31.260 1.00 76.55 124 GLU A N 1
ATOM 915 C CA . GLU A 1 136 ? 21.890 61.255 30.415 1.00 75.41 124 GLU A CA 1
ATOM 916 C C . GLU A 1 136 ? 23.353 61.557 30.077 1.00 72.77 124 GLU A C 1
ATOM 917 O O . GLU A 1 136 ? 23.656 62.302 29.156 1.00 71.97 124 GLU A O 1
ATOM 923 N N . GLY A 1 137 ? 24.248 60.990 30.870 1.00 70.28 125 GLY A N 1
ATOM 924 C CA . GLY A 1 137 ? 25.671 61.096 30.630 1.00 68.77 125 GLY A CA 1
ATOM 925 C C . GLY A 1 137 ? 26.461 60.587 31.814 1.00 66.92 125 GLY A C 1
ATOM 926 O O . GLY A 1 137 ? 25.901 60.204 32.831 1.00 66.51 125 GLY A O 1
ATOM 927 N N . ASN A 1 138 ? 27.770 60.598 31.692 1.00 65.37 126 ASN A N 1
ATOM 928 C CA . ASN A 1 138 ? 28.591 60.220 32.823 1.00 65.03 126 ASN A CA 1
ATOM 929 C C . ASN A 1 138 ? 28.707 61.342 33.867 1.00 63.59 126 ASN A C 1
ATOM 930 O O . ASN A 1 138 ? 29.249 62.414 33.598 1.00 62.59 126 ASN A O 1
ATOM 935 N N . ILE A 1 139 ? 28.163 61.060 35.055 1.00 61.99 127 ILE A N 1
ATOM 936 C CA . ILE A 1 139 ? 28.173 61.990 36.193 1.00 60.97 127 ILE A CA 1
ATOM 937 C C . ILE A 1 139 ? 29.584 62.484 36.509 1.00 59.86 127 ILE A C 1
ATOM 938 O O . ILE A 1 139 ? 30.559 61.701 36.464 1.00 59.02 127 ILE A O 1
ATOM 943 N N . VAL A 1 140 ? 29.663 63.783 36.828 1.00 58.75 128 VAL A N 1
ATOM 944 C CA . VAL A 1 140 ? 30.921 64.430 37.182 1.00 58.30 128 VAL A CA 1
ATOM 945 C C . VAL A 1 140 ? 31.030 64.712 38.689 1.00 57.71 128 VAL A C 1
ATOM 946 O O . VAL A 1 140 ? 30.039 64.790 39.417 1.00 56.56 128 VAL A O 1
ATOM 950 N N . GLU A 1 141 ? 32.274 64.876 39.123 1.00 57.41 129 GLU A N 1
ATOM 951 C CA . GLU A 1 141 ? 32.604 65.091 40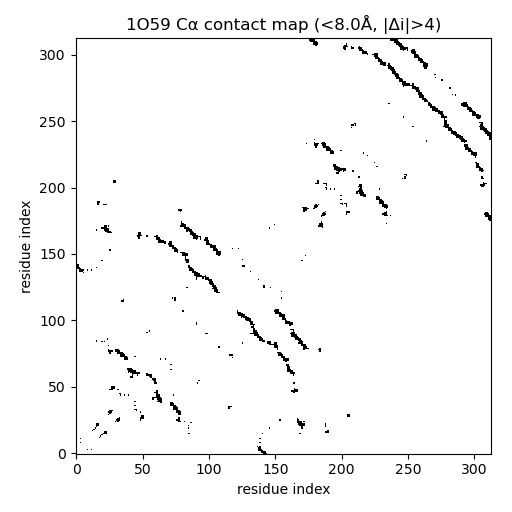.528 1.00 56.73 129 GLU A CA 1
ATOM 952 C C . GLU A 1 141 ? 31.930 66.334 41.149 1.00 56.58 129 GLU A C 1
ATOM 953 O O . GLU A 1 141 ? 31.519 66.285 42.301 1.00 55.99 129 GLU A O 1
ATOM 959 N N . ASP A 1 142 ? 31.818 67.432 40.402 1.00 56.35 130 ASP A N 1
ATOM 960 C CA . ASP A 1 142 ? 31.362 68.697 40.990 1.00 56.69 130 ASP A CA 1
ATOM 961 C C . ASP A 1 142 ? 29.881 69.000 40.738 1.00 55.90 130 ASP A C 1
ATOM 962 O O . ASP A 1 142 ? 29.458 70.136 40.773 1.00 55.54 130 ASP A O 1
ATOM 967 N N . ASP A 1 143 ? 29.104 67.947 40.534 1.00 56.15 131 ASP A N 1
ATOM 968 C CA . ASP A 1 143 ? 27.652 68.009 40.292 1.00 55.77 131 ASP A CA 1
ATOM 969 C C . ASP A 1 143 ? 26.965 68.542 41.550 1.00 55.51 131 ASP A C 1
ATOM 970 O O . ASP A 1 143 ? 27.264 68.120 42.672 1.00 55.72 131 ASP A O 1
ATOM 975 N N . SER A 1 144 ? 26.045 69.468 41.373 1.00 55.00 132 SER A N 1
ATOM 976 C CA . SER A 1 144 ? 25.459 70.117 42.509 1.00 54.93 132 SER A CA 1
ATOM 977 C C . SER A 1 144 ? 24.613 69.194 43.347 1.00 54.86 132 SER A C 1
ATOM 978 O O . SER A 1 144 ? 24.241 69.537 44.459 1.00 54.25 132 SER A O 1
ATOM 981 N N . ARG A 1 145 ? 24.308 68.011 42.829 1.00 55.44 133 ARG A N 1
ATOM 982 C CA . ARG A 1 145 ? 23.400 67.102 43.527 1.00 55.85 133 ARG A CA 1
ATOM 983 C C . ARG A 1 145 ? 24.093 66.196 44.517 1.00 55.65 133 ARG A C 1
ATOM 984 O O . ARG A 1 145 ? 23.421 65.446 45.223 1.00 56.13 133 ARG A O 1
ATOM 992 N N . TRP A 1 146 ? 25.423 66.249 44.573 1.00 55.21 134 TRP A N 1
ATOM 993 C CA . TRP A 1 146 ? 26.158 65.501 45.594 1.00 54.89 134 TRP A CA 1
ATOM 994 C C . TRP A 1 146 ? 25.815 65.942 47.028 1.00 55.02 134 TRP A C 1
ATOM 995 O O . TRP A 1 146 ? 25.869 67.123 47.376 1.00 54.56 134 TRP A O 1
ATOM 1006 N N . VAL A 1 147 ? 25.501 64.947 47.846 1.00 55.60 135 VAL A N 1
ATOM 1007 C CA . VAL A 1 147 ? 25.092 65.126 49.220 1.00 56.51 135 VAL A CA 1
ATOM 1008 C C . VAL A 1 147 ? 25.924 64.207 50.081 1.00 56.57 135 VAL A C 1
ATOM 1009 O O . VAL A 1 147 ? 25.928 63.011 49.866 1.00 56.46 135 VAL A O 1
ATOM 1013 N N . GLU A 1 148 ? 26.601 64.760 51.075 1.00 57.24 136 GLU A N 1
ATOM 1014 C CA . GLU A 1 148 ? 27.350 63.937 52.029 1.00 57.83 136 GLU A CA 1
ATOM 1015 C C . GLU A 1 148 ? 26.447 63.054 52.907 1.00 57.99 136 GLU A C 1
ATOM 1016 O O . GLU A 1 148 ? 25.496 63.503 53.533 1.00 57.97 136 GLU A O 1
ATOM 1022 N N . ILE A 1 149 ? 26.775 61.781 52.957 1.00 58.91 137 ILE A N 1
ATOM 1023 C CA . ILE A 1 149 ? 25.989 60.834 53.740 1.00 59.15 137 ILE A CA 1
ATOM 1024 C C . ILE A 1 149 ? 26.836 60.103 54.791 1.00 59.21 137 ILE A C 1
ATOM 1025 O O . ILE A 1 149 ? 26.291 59.590 55.780 1.00 59.24 137 ILE A O 1
ATOM 1030 N N . VAL A 1 150 ? 28.156 60.088 54.595 1.00 59.06 138 VAL A N 1
ATOM 1031 C CA . VAL A 1 150 ? 29.064 59.647 55.631 1.00 59.10 138 VAL A CA 1
ATOM 1032 C C . VAL A 1 150 ? 30.181 60.642 55.779 1.00 59.59 138 VAL A C 1
ATOM 1033 O O . VAL A 1 150 ? 30.999 60.811 54.874 1.00 60.08 138 VAL A O 1
ATOM 1037 N N . GLU A 1 151 ? 30.185 61.303 56.932 1.00 60.28 139 GLU A N 1
ATOM 1038 C CA . GLU A 1 151 ? 31.186 62.289 57.300 1.00 61.20 139 GLU A CA 1
ATOM 1039 C C . GLU A 1 151 ? 32.583 61.685 57.354 1.00 59.93 139 GLU A C 1
ATOM 1040 O O . GLU A 1 151 ? 32.753 60.481 57.521 1.00 59.58 139 GLU A O 1
ATOM 1046 N N . LYS A 1 152 ? 33.568 62.568 57.245 1.00 59.23 140 LYS A N 1
ATOM 1047 C CA . LYS A 1 152 ? 34.980 62.219 57.188 1.00 58.83 140 LYS A CA 1
ATOM 1048 C C . LYS A 1 152 ? 35.379 61.417 58.423 1.00 58.33 140 LYS A C 1
ATOM 1049 O O . LYS A 1 152 ? 35.116 61.820 59.547 1.00 57.83 140 LYS A O 1
ATOM 1055 N N . PHE A 1 153 ? 35.993 60.268 58.210 1.00 58.37 141 PHE A N 1
ATOM 1056 C CA . PHE A 1 153 ? 36.497 59.481 59.314 1.00 58.35 141 PHE A CA 1
ATOM 1057 C C . PHE A 1 153 ? 37.839 58.873 58.995 1.00 58.60 141 PHE A C 1
ATOM 1058 O O . PHE A 1 153 ? 38.159 58.579 57.855 1.00 57.33 141 PHE A O 1
ATOM 1066 N N . GLU A 1 154 ? 38.595 58.667 60.055 1.00 59.78 142 GLU A N 1
ATOM 1067 C CA . GLU A 1 154 ? 39.942 58.130 60.001 1.00 61.03 142 GLU A CA 1
ATOM 1068 C C . GLU A 1 154 ? 39.933 56.631 59.724 1.00 60.95 142 GLU A C 1
ATOM 1069 O O . GLU A 1 154 ? 39.116 55.896 60.260 1.00 60.98 142 GLU A O 1
ATOM 1075 N N . CYS A 1 155 ? 40.843 56.194 58.861 1.00 61.10 143 CYS A N 1
ATOM 1076 C CA . CYS A 1 155 ? 41.073 54.779 58.599 1.00 60.37 143 CYS A CA 1
ATOM 1077 C C . CYS A 1 155 ? 42.444 54.379 59.105 1.00 60.19 143 CYS A C 1
ATOM 1078 O O . CYS A 1 155 ? 43.350 55.207 59.192 1.00 60.05 143 CYS A O 1
ATOM 1081 N N . GLY A 1 156 ? 42.592 53.092 59.406 1.00 59.89 144 GLY A N 1
ATOM 1082 C CA . GLY A 1 156 ? 43.884 52.506 59.759 1.00 59.52 144 GLY A CA 1
ATOM 1083 C C . GLY A 1 156 ? 44.466 51.597 58.687 1.00 58.83 144 GLY A C 1
ATOM 1084 O O . GLY A 1 156 ? 43.799 51.289 57.689 1.00 58.71 144 GLY A O 1
ATOM 1085 N N . PRO A 1 157 ? 45.689 51.128 58.923 1.00 58.40 145 PRO A N 1
ATOM 1086 C CA . PRO A 1 157 ? 46.402 50.337 57.941 1.00 58.90 145 PRO A CA 1
ATOM 1087 C C . PRO A 1 157 ? 45.841 48.935 57.802 1.00 59.38 145 PRO A C 1
ATOM 1088 O O . PRO A 1 157 ? 45.510 48.309 58.793 1.00 58.41 145 PRO A O 1
ATOM 1092 N N . SER A 1 158 ? 45.733 48.472 56.552 1.00 60.05 146 SER A N 1
ATOM 1093 C CA . SER A 1 158 ? 45.485 47.067 56.273 1.00 60.65 146 SER A CA 1
ATOM 1094 C C . SER A 1 158 ? 44.412 46.444 57.152 1.00 60.10 146 SER A C 1
ATOM 1095 O O . SER A 1 158 ? 44.649 45.460 57.790 1.00 59.65 146 SER A O 1
ATOM 1098 N N . GLN A 1 159 ? 43.215 47.007 57.139 1.00 60.43 147 GLN A N 1
ATOM 1099 C CA . GLN A 1 159 ? 42.136 46.462 57.917 1.00 60.39 147 GLN A CA 1
ATOM 1100 C C . GLN A 1 159 ? 40.768 46.848 57.407 1.00 60.78 147 GLN A C 1
ATOM 1101 O O . GLN A 1 159 ? 40.603 47.793 56.652 1.00 59.89 147 GLN A O 1
ATOM 1107 N N . ARG A 1 160 ? 39.783 46.104 57.893 1.00 61.56 148 ARG A N 1
ATOM 1108 C CA . ARG A 1 160 ? 38.378 46.302 57.543 1.00 62.29 148 ARG A CA 1
ATOM 1109 C C . ARG A 1 160 ? 37.747 47.274 58.525 1.00 62.38 148 ARG A C 1
ATOM 1110 O O . ARG A 1 160 ? 38.022 47.228 59.717 1.00 62.68 148 ARG A O 1
ATOM 1118 N N . HIS A 1 161 ? 36.925 48.175 58.011 1.00 62.59 149 HIS A N 1
ATOM 1119 C CA . HIS A 1 161 ? 36.183 49.082 58.852 1.00 62.14 149 HIS A CA 1
ATOM 1120 C C . HIS A 1 161 ? 34.734 48.930 58.458 1.00 61.78 149 HIS A C 1
ATOM 1121 O O . HIS A 1 161 ? 34.381 49.118 57.286 1.00 62.25 149 HIS A O 1
ATOM 1128 N N . LEU A 1 162 ? 33.913 48.614 59.453 1.00 61.35 150 LEU A N 1
ATOM 1129 C CA . LEU A 1 162 ? 32.506 48.329 59.292 1.00 61.11 150 LEU A CA 1
ATOM 1130 C C . LEU A 1 162 ? 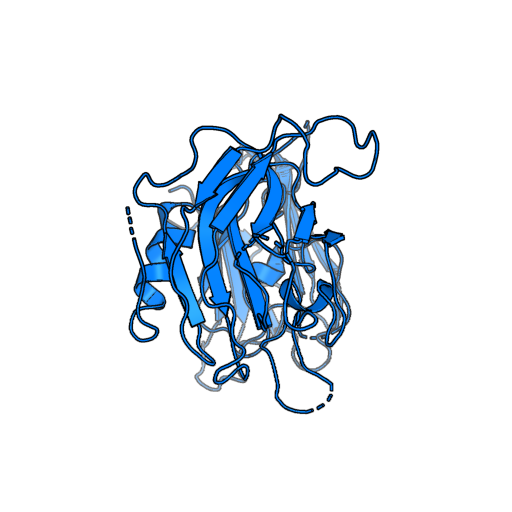31.747 49.437 59.988 1.00 61.14 150 LEU A C 1
ATOM 1131 O O . LEU A 1 162 ? 31.830 49.599 61.229 1.00 60.32 150 LEU A O 1
ATOM 1136 N N . PHE A 1 163 ? 31.017 50.215 59.190 1.00 60.99 151 PHE A N 1
ATOM 1137 C CA . PHE A 1 163 ? 30.309 51.398 59.711 1.00 60.64 151 PHE A CA 1
ATOM 1138 C C . PHE A 1 163 ? 28.795 51.422 59.386 1.00 60.39 151 PHE A C 1
ATOM 1139 O O . PHE A 1 163 ? 28.315 50.902 58.357 1.00 58.60 151 PHE A O 1
ATOM 1147 N N . VAL A 1 164 ? 28.075 52.033 60.322 1.00 60.85 152 VAL A N 1
ATOM 1148 C CA . VAL A 1 164 ? 26.666 52.331 60.194 1.00 61.47 152 VAL A CA 1
ATOM 1149 C C . VAL A 1 164 ? 26.527 53.823 60.443 1.00 61.79 152 VAL A C 1
ATOM 1150 O O . VAL A 1 164 ? 27.146 54.367 61.351 1.00 60.97 152 VAL A O 1
ATOM 1154 N N . ARG A 1 165 ? 25.707 54.480 59.636 1.00 62.65 153 ARG A N 1
ATOM 1155 C CA . ARG A 1 165 ? 25.367 55.881 59.878 1.00 63.25 153 ARG A CA 1
ATOM 1156 C C . ARG A 1 165 ? 24.665 56.051 61.208 1.00 63.54 153 ARG A C 1
ATOM 1157 O O . ARG A 1 165 ? 23.716 55.323 61.513 1.00 63.64 153 ARG A O 1
ATOM 1165 N N . GLY A 1 166 ? 25.081 57.055 61.968 1.00 64.06 154 GLY A N 1
ATOM 1166 C CA . GLY A 1 166 ? 24.412 57.372 63.222 1.00 64.40 154 GLY A CA 1
ATOM 1167 C C . GLY A 1 166 ? 22.903 57.572 63.110 1.00 64.75 154 GLY A C 1
ATOM 1168 O O . GLY A 1 166 ? 22.153 57.219 64.032 1.00 64.86 154 GLY A O 1
ATOM 1169 N N . ASN A 1 167 ? 22.443 58.155 62.004 1.00 64.82 155 ASN A N 1
ATOM 1170 C CA . ASN A 1 167 ? 21.020 58.462 61.867 1.00 64.82 155 ASN A CA 1
ATOM 1171 C C . ASN A 1 167 ? 20.267 57.355 61.170 1.00 64.31 155 ASN A C 1
ATOM 1172 O O . ASN A 1 167 ? 19.102 57.527 60.830 1.00 64.34 155 ASN A O 1
ATOM 1177 N N . GLY A 1 168 ? 20.932 56.221 60.937 1.00 63.64 156 GLY A N 1
ATOM 1178 C CA . GLY A 1 168 ? 20.272 55.072 60.355 1.00 63.08 156 GLY A CA 1
ATOM 1179 C C . GLY A 1 168 ? 20.082 55.295 58.878 1.00 62.59 156 GLY A C 1
ATOM 1180 O O . GLY A 1 168 ? 20.861 55.989 58.267 1.00 62.52 156 GLY A O 1
ATOM 1181 N N . LEU A 1 169 ? 19.038 54.712 58.304 1.00 62.27 157 LEU A N 1
ATOM 1182 C CA . LEU A 1 169 ? 18.826 54.798 56.875 1.00 61.48 157 LEU A CA 1
ATOM 1183 C C . LEU A 1 169 ? 18.635 56.238 56.435 1.00 61.60 157 LEU A C 1
ATOM 1184 O O . LEU A 1 169 ? 17.799 56.980 56.940 1.00 60.99 157 LEU A O 1
ATOM 1189 N N . THR A 1 170 ? 19.448 56.610 55.472 1.00 62.14 158 THR A N 1
ATOM 1190 C CA . THR A 1 170 ? 19.244 57.782 54.657 1.00 62.53 158 THR A CA 1
ATOM 1191 C C . THR A 1 170 ? 17.753 58.013 54.344 1.00 62.95 158 THR A C 1
ATOM 1192 O O . THR A 1 170 ? 17.035 57.094 54.005 1.00 62.03 158 THR A O 1
ATOM 1196 N N . LYS A 1 171 ? 17.299 59.252 54.503 1.00 64.07 159 LYS A N 1
ATOM 1197 C CA . LYS A 1 171 ? 15.900 59.616 54.287 1.00 64.81 159 LYS A CA 1
ATOM 1198 C C . LYS A 1 171 ? 15.589 59.622 52.795 1.00 64.63 159 LYS A C 1
ATOM 1199 O O . LYS A 1 171 ? 14.551 59.139 52.371 1.00 64.49 159 LYS A O 1
ATOM 1205 N N . GLU A 1 172 ? 16.528 60.135 52.002 1.00 64.52 160 GLU A N 1
ATOM 1206 C CA . GLU A 1 172 ? 16.351 60.282 50.561 1.00 63.96 160 GLU A CA 1
ATOM 1207 C C . GLU A 1 172 ? 16.884 59.018 49.881 1.00 63.10 160 GLU A C 1
ATOM 1208 O O . GLU A 1 172 ? 17.595 58.236 50.484 1.00 62.36 160 GLU A O 1
ATOM 1218 N N . ARG A 1 173 ? 16.526 58.776 48.632 1.00 62.42 161 ARG A N 1
ATOM 1219 C CA . ARG A 1 173 ? 17.125 57.655 47.924 1.00 62.27 161 ARG A CA 1
ATOM 1220 C C . ARG A 1 173 ? 18.124 58.187 46.941 1.00 60.86 161 ARG A C 1
ATOM 1221 O O . ARG A 1 173 ? 18.044 59.341 46.544 1.00 60.60 161 ARG A O 1
ATOM 1229 N N . PHE A 1 174 ? 19.076 57.331 46.572 1.00 59.87 162 PHE A N 1
ATOM 1230 C CA . PHE A 1 174 ? 20.202 57.694 45.709 1.00 58.70 162 PHE A CA 1
ATOM 1231 C C . PHE A 1 174 ? 20.498 56.599 44.678 1.00 58.25 162 PHE A C 1
ATOM 1232 O O . PHE A 1 174 ? 20.058 55.462 44.839 1.00 57.10 162 PHE A O 1
ATOM 1240 N N . THR A 1 175 ? 21.261 56.976 43.645 1.00 57.95 163 THR A N 1
ATOM 1241 C CA . THR A 1 175 ? 21.613 56.116 42.498 1.00 58.02 163 THR A CA 1
ATOM 1242 C C . THR A 1 175 ? 23.117 55.980 42.256 1.00 58.32 163 THR A C 1
ATOM 1243 O O . THR A 1 175 ? 23.547 55.050 41.584 1.00 59.51 163 THR A O 1
ATOM 1247 N N . HIS A 1 176 ? 23.886 56.951 42.742 1.00 58.35 164 HIS A N 1
ATOM 1248 C CA . HIS A 1 176 ? 25.324 57.071 42.529 1.00 57.84 164 HIS A CA 1
ATOM 1249 C C . HIS A 1 176 ? 26.027 57.410 43.861 1.00 57.66 164 HIS A C 1
ATOM 1250 O O . HIS A 1 176 ? 25.488 58.135 44.678 1.00 56.88 164 HIS A O 1
ATOM 1257 N N . ILE A 1 177 ? 27.251 56.912 44.024 1.00 57.72 165 ILE A N 1
ATOM 1258 C CA . ILE A 1 177 ? 28.055 57.123 45.223 1.00 57.75 165 ILE A CA 1
ATOM 1259 C C . ILE A 1 177 ? 29.380 57.754 44.845 1.00 57.43 165 ILE A C 1
ATOM 1260 O O . ILE A 1 177 ? 29.960 57.405 43.824 1.00 56.75 165 ILE A O 1
ATOM 1265 N N . LYS A 1 178 ? 29.831 58.683 45.683 1.00 57.70 166 LYS A N 1
ATOM 1266 C CA . LYS A 1 178 ? 31.165 59.282 45.584 1.00 57.09 166 LYS A CA 1
ATOM 1267 C C . LYS A 1 178 ? 31.957 58.946 46.835 1.00 58.12 166 LYS A C 1
ATOM 1268 O O . LYS A 1 178 ? 31.570 59.278 47.967 1.00 58.10 166 LYS A O 1
ATOM 1274 N N . LEU A 1 179 ? 33.083 58.291 46.617 1.00 58.92 167 LEU A N 1
ATOM 1275 C CA . LEU A 1 179 ? 34.027 58.009 47.681 1.00 59.23 167 LEU A CA 1
ATOM 1276 C C . LEU A 1 179 ? 35.138 59.033 47.604 1.00 58.20 167 LEU A C 1
ATOM 1277 O O . LEU A 1 179 ? 35.717 59.248 46.552 1.00 57.70 167 LEU A O 1
ATOM 1282 N N . LYS A 1 180 ? 35.412 59.681 48.724 1.00 58.20 168 LYS A N 1
ATOM 1283 C CA . LYS A 1 180 ? 36.491 60.655 48.816 1.00 57.35 168 LYS A CA 1
ATOM 1284 C C . LYS A 1 180 ? 37.559 60.109 49.768 1.00 57.06 168 LYS A C 1
ATOM 1285 O O . LYS A 1 180 ? 37.247 59.675 50.863 1.00 57.82 168 LYS A O 1
ATOM 1299 N N . TYR A 1 182 ? 41.172 61.371 51.538 1.00 54.60 170 TYR A N 1
ATOM 1300 C CA . TYR A 1 182 ? 41.920 62.574 51.842 1.00 55.34 170 TYR A CA 1
ATOM 1301 C C . TYR A 1 182 ? 43.345 62.264 52.323 1.00 55.74 170 TYR A C 1
ATOM 1302 O O . TYR A 1 182 ? 43.495 61.726 53.436 1.00 56.48 170 TYR A O 1
ATOM 1311 N N . PRO A 1 183 ? 44.388 62.616 51.556 1.00 55.29 171 PRO A N 1
ATOM 1312 C CA . PRO A 1 183 ? 44.316 63.292 50.257 1.00 55.44 171 PRO A CA 1
ATOM 1313 C C . PRO A 1 183 ? 44.590 62.356 49.084 1.00 55.77 171 PRO A C 1
ATOM 1314 O O . PRO A 1 183 ? 44.310 62.707 47.938 1.00 55.64 171 PRO A O 1
ATOM 1318 N N . ASP A 1 184 ? 45.109 61.174 49.413 1.00 56.02 172 ASP A N 1
ATOM 1319 C CA . ASP A 1 184 ? 45.556 60.173 48.475 1.00 56.38 172 ASP A CA 1
ATOM 1320 C C . ASP A 1 184 ? 45.979 58.912 49.264 1.00 56.92 172 ASP A C 1
ATOM 1321 O O . ASP A 1 184 ? 46.121 58.965 50.490 1.00 56.89 172 ASP A O 1
ATOM 1326 N N . GLY A 1 185 ? 46.150 57.788 48.559 1.00 57.11 173 GLY A N 1
ATOM 1327 C CA . GLY A 1 185 ? 46.578 56.533 49.187 1.00 56.66 173 GLY A CA 1
ATOM 1328 C C . GLY A 1 185 ? 45.968 55.293 48.559 1.00 56.78 173 GLY A C 1
ATOM 1329 O O . GLY A 1 185 ? 45.658 55.262 47.375 1.00 56.03 173 GLY A O 1
ATOM 1330 N N . GLY A 1 186 ? 45.758 54.272 49.372 1.00 57.16 174 GLY A N 1
ATOM 1331 C CA . GLY A 1 186 ? 45.199 53.027 48.875 1.00 57.41 174 GLY A CA 1
ATOM 1332 C C . GLY A 1 186 ? 44.001 52.558 49.672 1.00 58.04 174 GLY A C 1
ATOM 1333 O O . GLY A 1 186 ? 43.917 52.747 50.906 1.00 57.55 174 GLY A O 1
ATOM 1334 N N . ILE A 1 187 ? 43.072 51.957 48.943 1.00 58.33 175 ILE A N 1
ATOM 1335 C CA . ILE A 1 187 ? 41.954 51.251 49.521 1.00 59.26 175 ILE A CA 1
ATOM 1336 C C . ILE A 1 187 ? 41.727 49.964 48.710 1.00 59.64 175 ILE A C 1
ATOM 1337 O O . ILE A 1 187 ? 41.598 50.004 47.487 1.00 59.31 175 ILE A O 1
ATOM 1342 N N . ALA A 1 188 ? 41.611 48.847 49.420 1.00 59.92 176 ALA A N 1
ATOM 1343 C CA . ALA A 1 188 ? 41.391 47.542 48.807 1.00 60.14 176 ALA A CA 1
ATOM 1344 C C . ALA A 1 188 ? 39.933 47.378 48.353 1.00 60.28 176 ALA A C 1
ATOM 1345 O O . ALA A 1 188 ? 39.680 47.152 47.155 1.00 61.08 176 ALA A O 1
ATOM 1347 N N . ARG A 1 189 ? 38.988 47.537 49.287 1.00 60.21 177 ARG A N 1
ATOM 1348 C CA . ARG A 1 189 ? 37.568 47.327 48.988 1.00 60.51 177 ARG A CA 1
ATOM 1349 C C . ARG A 1 189 ? 36.674 48.384 49.542 1.00 60.77 177 ARG A C 1
ATOM 1350 O O . ARG A 1 189 ? 36.928 48.924 50.643 1.00 61.66 177 ARG A O 1
ATOM 1358 N N . PHE A 1 190 ? 35.591 48.644 48.809 1.00 61.07 178 PHE A N 1
ATOM 1359 C CA . PHE A 1 190 ? 34.525 49.550 49.291 1.00 61.48 178 PHE A CA 1
ATOM 1360 C C . PHE A 1 190 ? 33.142 48.947 49.085 1.00 61.68 178 PHE A C 1
ATOM 1361 O O . PHE A 1 190 ? 32.711 48.758 47.952 1.00 63.09 178 PHE A O 1
ATOM 1369 N N . ARG A 1 191 ? 32.471 48.616 50.185 1.00 62.28 179 ARG A N 1
ATOM 1370 C CA . ARG A 1 191 ? 31.091 48.131 50.156 1.00 62.25 179 ARG A CA 1
ATOM 1371 C C . ARG A 1 191 ? 30.163 49.227 50.673 1.00 62.04 179 ARG A C 1
ATOM 1372 O O . ARG A 1 191 ? 30.455 49.836 51.677 1.00 62.44 179 ARG A O 1
ATOM 1380 N N . LEU A 1 192 ? 29.041 49.470 50.018 1.00 61.47 180 LEU A N 1
ATOM 1381 C CA . LEU A 1 192 ? 28.057 50.401 50.567 1.00 61.10 180 LEU A CA 1
ATOM 1382 C C . LEU A 1 192 ? 26.659 49.757 50.664 1.00 61.08 180 LEU A C 1
ATOM 1383 O O . LEU A 1 192 ? 26.059 49.361 49.651 1.00 60.45 180 LEU A O 1
ATOM 1388 N N . TYR A 1 193 ? 26.157 49.647 51.898 1.00 60.87 181 TYR A N 1
ATOM 1389 C CA . TYR A 1 193 ? 24.894 48.947 52.144 1.00 61.18 181 TYR A CA 1
ATOM 1390 C C . TYR A 1 193 ? 23.681 49.857 52.084 1.00 61.14 181 TYR A C 1
ATOM 1391 O O . TYR A 1 193 ? 23.623 50.879 52.803 1.00 62.22 181 TYR A O 1
ATOM 1400 N N . GLY A 1 194 ? 22.708 49.475 51.258 1.00 60.42 182 GLY A N 1
ATOM 1401 C CA . GLY A 1 194 ? 21.458 50.233 51.190 1.00 60.95 182 GLY A CA 1
ATOM 1402 C C . GLY A 1 194 ? 20.208 49.381 51.007 1.00 61.10 182 GLY A C 1
ATOM 1403 O O . GLY A 1 194 ? 20.279 48.261 50.540 1.00 60.53 182 GLY A O 1
ATOM 1404 N N . ARG A 1 195 ? 19.064 49.920 51.408 1.00 61.76 183 ARG A N 1
ATOM 1405 C CA . ARG A 1 195 ? 17.799 49.234 51.271 1.00 62.46 183 ARG A CA 1
ATOM 1406 C C . ARG A 1 195 ? 17.361 49.622 49.884 1.00 63.25 183 ARG A C 1
ATOM 1407 O O . ARG A 1 195 ? 17.216 50.795 49.599 1.00 63.09 183 ARG A O 1
ATOM 1421 N N . VAL A 1 196 ? 17.175 48.630 49.018 1.00 64.53 184 VAL A N 1
ATOM 1422 C CA . VAL A 1 196 ? 16.855 48.877 47.631 1.00 65.43 184 VAL A CA 1
ATOM 1423 C C . VAL A 1 196 ? 15.429 49.359 47.514 1.00 67.15 184 VAL A C 1
ATOM 1424 O O . VAL A 1 196 ? 14.536 48.873 48.200 1.00 66.37 184 VAL A O 1
ATOM 1428 N N . VAL A 1 197 ? 15.254 50.350 46.648 1.00 69.89 185 VAL A N 1
ATOM 1429 C CA . VAL A 1 197 ? 13.951 50.807 46.203 1.00 72.21 185 VAL A CA 1
ATOM 1430 C C . VAL A 1 197 ? 13.609 50.119 44.881 1.00 75.02 185 VAL A C 1
ATOM 1431 O O . VAL A 1 197 ? 14.278 50.370 43.863 1.00 75.75 185 VAL A O 1
ATOM 1435 N N . PRO A 1 198 ? 12.579 49.279 44.855 1.00 77.86 186 PRO A N 1
ATOM 1436 C CA . PRO A 1 198 ? 12.179 48.677 43.588 1.00 80.17 186 PRO A CA 1
ATOM 1437 C C . PRO A 1 198 ? 11.657 49.772 42.597 1.00 81.91 186 PRO A C 1
ATOM 1438 O O . PRO A 1 198 ? 11.042 50.789 43.037 1.00 82.39 186 PRO A O 1
ATOM 1442 N N . PRO A 1 199 ? 11.872 49.566 41.285 1.00 83.09 187 PRO A N 1
ATOM 1443 C CA . PRO A 1 199 ? 11.404 50.518 40.245 1.00 82.80 187 PRO A CA 1
ATOM 1444 C C . PRO A 1 199 ? 9.943 50.279 39.821 1.00 82.75 187 PRO A C 1
ATOM 1445 O O . PRO A 1 199 ? 9.016 50.814 40.447 1.00 82.52 187 PRO A O 1
ATOM 1449 N N . HIS A 1 206 ? 1.022 42.670 37.428 1.00 74.28 194 HIS A N 1
ATOM 1450 C CA . HIS A 1 206 ? 2.182 42.525 36.542 1.00 74.42 194 HIS A CA 1
ATOM 1451 C C . HIS A 1 206 ? 3.325 41.759 37.228 1.00 72.81 194 HIS A C 1
ATOM 1452 O O . HIS A 1 206 ? 3.810 42.168 38.281 1.00 72.43 194 HIS A O 1
ATOM 1459 N N . ILE A 1 207 ? 3.749 40.642 36.650 1.00 71.29 195 ILE A N 1
ATOM 1460 C CA . ILE A 1 207 ? 4.601 39.739 37.412 1.00 70.89 195 ILE A CA 1
ATOM 1461 C C . ILE A 1 207 ? 6.072 40.136 37.412 1.00 68.72 195 ILE A C 1
ATOM 1462 O O . ILE A 1 207 ? 6.610 40.598 36.415 1.00 68.33 195 ILE A O 1
ATOM 1467 N N . ILE A 1 208 ? 6.692 39.940 38.570 1.00 66.69 196 ILE A N 1
ATOM 1468 C CA . ILE A 1 208 ? 8.081 40.257 38.796 1.00 65.23 196 ILE A CA 1
ATOM 1469 C C . ILE A 1 208 ? 8.751 39.087 39.516 1.00 64.17 196 ILE A C 1
ATOM 1470 O O . ILE A 1 208 ? 8.085 38.162 40.003 1.00 62.97 196 ILE A O 1
ATOM 1475 N N . ASP A 1 209 ? 10.070 39.138 39.577 1.00 62.74 197 ASP A N 1
ATOM 1476 C CA . ASP A 1 209 ? 10.808 38.233 40.430 1.00 62.44 197 ASP A CA 1
ATOM 1477 C C . ASP A 1 209 ? 10.859 38.832 41.844 1.00 61.95 197 ASP A C 1
ATOM 1478 O O . ASP A 1 209 ? 11.662 39.716 42.153 1.00 60.91 197 ASP A O 1
ATOM 1483 N N . LEU A 1 210 ? 9.986 38.314 42.695 1.00 61.53 198 LEU A N 1
ATOM 1484 C CA . LEU A 1 210 ? 9.843 38.796 44.047 1.00 61.50 198 LEU A CA 1
ATOM 1485 C C . LEU A 1 210 ? 11.092 38.537 44.850 1.00 62.06 198 LEU A C 1
ATOM 1486 O O . LEU A 1 210 ? 11.302 39.179 45.868 1.00 62.37 198 LEU A O 1
ATOM 1491 N N . ALA A 1 211 ? 11.915 37.600 44.389 1.00 63.03 199 ALA A N 1
ATOM 1492 C CA . ALA A 1 211 ? 13.155 37.244 45.073 1.00 63.39 199 ALA A CA 1
ATOM 1493 C C . ALA A 1 211 ? 14.405 37.910 44.500 1.00 63.75 199 ALA A C 1
ATOM 1494 O O . ALA A 1 211 ? 15.521 37.671 44.976 1.00 64.05 199 ALA A O 1
ATOM 1496 N N . TYR A 1 212 ? 14.240 38.752 43.491 1.00 63.57 200 TYR A N 1
ATOM 1497 C CA . TYR A 1 212 ? 15.388 39.419 42.868 1.00 63.39 200 TYR A CA 1
ATOM 1498 C C . TYR A 1 212 ? 15.922 40.568 43.734 1.00 63.48 200 TYR A C 1
ATOM 1499 O O . TYR A 1 212 ? 15.154 41.346 44.312 1.00 64.54 200 TYR A O 1
ATOM 1508 N N . VAL A 1 213 ? 17.234 40.715 43.754 1.00 63.00 201 VAL A N 1
ATOM 1509 C CA . VAL A 1 213 ? 17.853 41.700 44.581 1.00 63.27 201 VAL A CA 1
ATOM 1510 C C . VAL A 1 213 ? 17.430 43.124 44.204 1.00 63.23 201 VAL A C 1
ATOM 1511 O O . VAL A 1 213 ? 17.246 43.981 45.098 1.00 62.29 201 VAL A O 1
ATOM 1515 N N . CYS A 1 214 ? 17.268 43.370 42.904 1.00 62.58 202 CYS A N 1
ATOM 1516 C CA . CYS A 1 214 ? 16.861 44.679 42.433 1.00 63.05 202 CYS A CA 1
ATOM 1517 C C . CYS A 1 214 ? 15.409 44.992 42.718 1.00 62.05 202 CYS A C 1
ATOM 1518 O O . CYS A 1 214 ? 14.970 46.110 42.492 1.00 61.11 202 CYS A O 1
ATOM 1521 N N . ASN A 1 215 ? 14.664 44.002 43.184 1.00 61.22 203 ASN A N 1
ATOM 1522 C CA . ASN A 1 215 ? 13.301 44.236 43.587 1.00 61.01 203 ASN A CA 1
ATOM 1523 C C . ASN A 1 215 ? 13.130 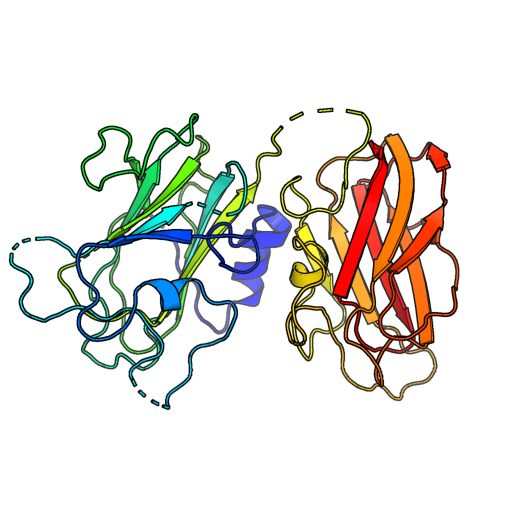44.324 45.104 1.00 60.33 203 ASN A C 1
ATOM 1524 O O . ASN A 1 215 ? 12.029 44.291 45.598 1.00 58.92 203 ASN A O 1
ATOM 1529 N N . GLY A 1 216 ? 14.236 44.440 45.825 1.00 60.63 204 GLY A N 1
ATOM 1530 C CA . GLY A 1 216 ? 14.213 44.596 47.277 1.00 60.36 204 GLY A CA 1
ATOM 1531 C C . GLY A 1 216 ? 14.293 43.297 48.053 1.00 60.54 204 GLY A C 1
ATOM 1532 O O . GLY A 1 216 ? 14.069 43.299 49.250 1.00 60.64 204 GLY A O 1
ATOM 1533 N N . ALA A 1 217 ? 14.581 42.180 47.388 1.00 61.12 205 ALA A N 1
ATOM 1534 C CA . ALA A 1 217 ? 14.741 40.913 48.078 1.00 61.43 205 ALA A CA 1
ATOM 1535 C C . ALA A 1 217 ? 16.130 40.857 48.700 1.00 62.46 205 ALA A C 1
ATOM 1536 O O . ALA A 1 217 ? 17.083 41.411 48.160 1.00 61.79 205 ALA A O 1
ATOM 1538 N N . VAL A 1 218 ? 16.225 40.177 49.839 1.00 63.79 206 VAL A N 1
ATOM 1539 C CA . VAL A 1 218 ? 17.443 40.116 50.630 1.00 64.61 206 VAL A CA 1
ATOM 1540 C C . VAL A 1 218 ? 17.551 38.739 51.335 1.00 65.57 206 VAL A C 1
ATOM 1541 O O . VAL A 1 218 ? 16.581 38.223 51.880 1.00 65.55 206 VAL A O 1
ATOM 1545 N N . ALA A 1 219 ? 18.739 38.134 51.267 1.00 66.86 207 ALA A N 1
ATOM 1546 C CA . ALA A 1 219 ? 19.011 36.870 51.934 1.00 67.41 207 ALA A CA 1
ATOM 1547 C C . ALA A 1 219 ? 19.268 37.148 53.414 1.00 68.05 207 ALA A C 1
ATOM 1548 O O . ALA A 1 219 ? 20.146 37.924 53.764 1.00 67.67 207 ALA A O 1
ATOM 1550 N N . LEU A 1 220 ? 18.498 36.501 54.271 1.00 68.89 208 LEU A N 1
ATOM 1551 C CA . LEU A 1 220 ? 18.487 36.820 55.678 1.00 70.28 208 LEU A CA 1
ATOM 1552 C C . LEU A 1 220 ? 19.277 35.887 56.569 1.00 70.93 208 LEU A C 1
ATOM 1553 O O . LEU A 1 220 ? 19.951 36.359 57.476 1.00 71.90 208 LEU A O 1
ATOM 1558 N N . LYS A 1 221 ? 19.143 34.584 56.364 1.00 71.52 209 LYS A N 1
ATOM 1559 C CA . LYS A 1 221 ? 19.667 33.582 57.294 1.00 72.29 209 LYS A CA 1
ATOM 1560 C C . LYS A 1 221 ? 20.005 32.339 56.524 1.00 71.19 209 LYS A C 1
ATOM 1561 O O . LYS A 1 221 ? 19.390 32.053 55.514 1.00 70.73 209 LYS A O 1
ATOM 1567 N N . TYR A 1 222 ? 21.006 31.615 57.000 1.00 70.78 210 TYR A N 1
ATOM 1568 C CA . TYR A 1 222 ? 21.512 30.450 56.282 1.00 70.29 210 TYR A CA 1
ATOM 1569 C C . TYR A 1 222 ? 22.059 29.448 57.277 1.00 69.99 210 TYR A C 1
ATOM 1570 O O . TYR A 1 222 ? 22.500 29.807 58.350 1.00 68.70 210 TYR A O 1
ATOM 1579 N N . SER A 1 223 ? 22.031 28.188 56.881 1.00 70.56 211 SER A N 1
ATOM 1580 C CA . SER A 1 223 ? 22.675 27.135 57.632 1.00 71.02 211 SER A CA 1
ATOM 1581 C C . SER A 1 223 ? 24.225 27.276 57.595 1.00 71.29 211 SER A C 1
ATOM 1582 O O . SER A 1 223 ? 24.872 27.265 58.616 1.00 71.51 211 SER A O 1
ATOM 1585 N N . ASP A 1 224 ? 24.783 27.493 56.416 1.00 72.30 212 ASP A N 1
ATOM 1586 C CA . ASP A 1 224 ? 26.211 27.375 56.143 1.00 72.22 212 ASP A CA 1
ATOM 1587 C C . ASP A 1 224 ? 26.426 28.115 54.819 1.00 72.32 212 ASP A C 1
ATOM 1588 O O . ASP A 1 224 ? 25.521 28.170 53.993 1.00 71.08 212 ASP A O 1
ATOM 1593 N N . GLN A 1 225 ? 27.605 28.710 54.651 1.00 73.08 213 GLN A N 1
ATOM 1594 C CA . GLN A 1 225 ? 28.083 29.274 53.384 1.00 73.90 213 GLN A CA 1
ATOM 1595 C C . GLN A 1 225 ? 29.509 28.840 53.299 1.00 74.70 213 GLN A C 1
ATOM 1596 O O . GLN A 1 225 ? 30.341 29.400 53.960 1.00 75.61 213 GLN A O 1
ATOM 1602 N N . HIS A 1 226 ? 29.848 27.835 52.530 1.00 75.93 214 HIS A N 1
ATOM 1603 C CA . HIS A 1 226 ? 31.253 27.449 52.494 1.00 76.18 214 HIS A CA 1
ATOM 1604 C C . HIS A 1 226 ? 31.919 28.256 51.398 1.00 75.84 214 HIS A C 1
ATOM 1605 O O . HIS A 1 226 ? 32.860 28.987 51.664 1.00 75.38 214 HIS A O 1
ATOM 1612 N N . PHE A 1 227 ? 31.386 28.141 50.179 1.00 75.25 215 PHE A N 1
ATOM 1613 C CA . PHE A 1 227 ? 31.907 28.836 49.029 1.00 75.12 215 PHE A CA 1
ATOM 1614 C C . PHE A 1 227 ? 30.771 29.655 48.409 1.00 74.92 215 PHE A C 1
ATOM 1615 O O . PHE A 1 227 ? 29.618 29.235 48.372 1.00 74.55 215 PHE A O 1
ATOM 1630 N N . GLY A 1 228 ? 31.075 30.872 47.974 1.00 74.98 216 GLY A N 1
ATOM 1631 C CA . GLY A 1 228 ? 30.019 31.879 47.693 1.00 74.65 216 GLY A CA 1
ATOM 1632 C C . GLY A 1 228 ? 29.227 32.296 48.942 1.00 73.88 216 GLY A C 1
ATOM 1633 O O . GLY A 1 228 ? 29.712 32.193 50.072 1.00 74.50 216 GLY A O 1
ATOM 1634 N N . SER A 1 229 ? 28.012 32.771 48.738 1.00 72.67 217 SER A N 1
ATOM 1635 C CA . SER A 1 229 ? 27.196 33.280 49.819 1.00 71.96 217 SER A CA 1
ATOM 1636 C C . SER A 1 229 ? 25.767 33.287 49.390 1.00 71.07 217 SER A C 1
ATOM 1637 O O . SER A 1 229 ? 25.457 33.271 48.180 1.00 70.26 217 SER A O 1
ATOM 1640 N N . VAL A 1 230 ? 24.883 33.305 50.381 1.00 70.01 218 VAL A N 1
ATOM 1641 C CA . VAL A 1 230 ? 23.456 33.205 50.100 1.00 69.81 218 VAL A CA 1
ATOM 1642 C C . VAL A 1 230 ? 22.952 34.402 49.291 1.00 69.45 218 VAL A C 1
ATOM 1643 O O . VAL A 1 230 ? 22.000 34.278 48.532 1.00 69.45 218 VAL A O 1
ATOM 1647 N N . ASP A 1 231 ? 23.576 35.558 49.458 1.00 69.08 219 ASP A N 1
ATOM 1648 C CA . ASP A 1 231 ? 23.158 36.728 48.692 1.00 69.16 219 ASP A CA 1
ATOM 1649 C C . ASP A 1 231 ? 23.379 36.572 47.198 1.00 67.91 219 ASP A C 1
ATOM 1650 O O . ASP A 1 231 ? 22.738 37.255 46.408 1.00 67.71 219 ASP A O 1
ATOM 1655 N N . ASN A 1 232 ? 24.226 35.628 46.810 1.00 66.53 220 ASN A N 1
ATOM 1656 C CA . ASN A 1 232 ? 24.434 35.357 45.416 1.00 65.66 220 ASN A CA 1
ATOM 1657 C C . ASN A 1 232 ? 23.208 34.737 44.765 1.00 65.50 220 ASN A C 1
ATOM 1658 O O . ASN A 1 232 ? 23.110 34.726 43.543 1.00 64.94 220 ASN A O 1
ATOM 1663 N N . LEU A 1 233 ? 22.286 34.207 45.561 1.00 64.95 221 LEU A N 1
ATOM 1664 C CA . LEU A 1 233 ? 21.083 33.543 45.020 1.00 65.16 221 LEU A CA 1
ATOM 1665 C C . LEU A 1 233 ? 20.137 34.470 44.249 1.00 64.65 221 LEU A C 1
ATOM 1666 O O . LEU A 1 233 ? 19.315 34.009 43.477 1.00 63.31 221 LEU A O 1
ATOM 1671 N N . LEU A 1 234 ? 20.252 35.775 44.516 1.00 64.10 222 LEU A N 1
ATOM 1672 C CA . LEU A 1 234 ? 19.291 36.752 44.098 1.00 63.63 222 LEU A CA 1
ATOM 1673 C C . LEU A 1 234 ? 19.879 37.670 43.029 1.00 63.10 222 LEU A C 1
ATOM 1674 O O . LEU A 1 234 ? 19.282 38.690 42.665 1.00 63.00 222 LEU A O 1
ATOM 1679 N N . LEU A 1 235 ? 21.042 37.312 42.503 1.00 62.72 223 LEU A N 1
ATOM 1680 C CA . LEU A 1 235 ? 21.756 38.211 41.603 1.00 62.83 223 LEU A CA 1
ATOM 1681 C C . LEU A 1 235 ? 21.250 38.150 40.157 1.00 62.71 223 LEU A C 1
ATOM 1682 O O . LEU A 1 235 ? 20.633 37.196 39.745 1.00 61.50 223 LEU A O 1
ATOM 1687 N N . PRO A 1 236 ? 21.586 39.145 39.368 1.00 63.49 224 PRO A N 1
ATOM 1688 C CA . PRO A 1 236 ? 21.296 39.069 37.950 1.00 64.03 224 PRO A CA 1
ATOM 1689 C C . PRO A 1 236 ? 22.140 37.976 37.288 1.00 64.35 224 PRO A C 1
ATOM 1690 O O . PRO A 1 236 ? 23.255 37.662 37.769 1.00 64.75 224 PRO A O 1
ATOM 1694 N N . GLY A 1 237 ? 21.610 37.429 36.187 1.00 63.99 225 GLY A N 1
ATOM 1695 C CA . GLY A 1 237 ? 22.326 36.481 35.376 1.00 63.64 225 GLY A CA 1
ATOM 1696 C C . GLY A 1 237 ? 22.429 35.113 35.988 1.00 63.75 225 GLY A C 1
ATOM 1697 O O . GLY A 1 237 ? 21.964 34.847 37.097 1.00 64.03 225 GLY A O 1
ATOM 1698 N N . ARG A 1 238 ? 23.042 34.224 35.239 1.00 64.28 226 ARG A N 1
ATOM 1699 C CA . ARG A 1 238 ? 23.327 32.888 35.724 1.00 64.98 226 ARG A CA 1
ATOM 1700 C C . ARG A 1 238 ? 24.745 32.803 36.264 1.00 65.46 226 ARG A C 1
ATOM 1701 O O . ARG A 1 238 ? 25.143 31.752 36.733 1.00 66.49 226 ARG A O 1
ATOM 1709 N N . GLY A 1 239 ? 25.502 33.900 36.183 1.00 65.75 227 GLY A N 1
ATOM 1710 C CA . GLY A 1 239 ? 26.856 33.949 36.716 1.00 66.09 227 GLY A CA 1
ATOM 1711 C C . GLY A 1 239 ? 27.864 33.291 35.794 1.00 66.44 227 GLY A C 1
ATOM 1712 O O . GLY A 1 239 ? 27.517 32.877 34.673 1.00 66.27 227 GLY A O 1
ATOM 1713 N N . HIS A 1 240 ? 29.099 33.168 36.285 1.00 66.45 228 HIS A N 1
ATOM 1714 C CA . HIS A 1 240 ? 30.228 32.756 35.471 1.00 67.09 228 HIS A CA 1
ATOM 1715 C C . HIS A 1 240 ? 30.850 31.396 35.852 1.00 66.62 228 HIS A C 1
ATOM 1716 O O . HIS A 1 240 ? 31.335 30.677 35.008 1.00 66.21 228 HIS A O 1
ATOM 1723 N N . ASP A 1 241 ? 30.851 31.060 37.134 1.00 67.13 229 ASP A N 1
ATOM 1724 C CA . ASP A 1 241 ? 31.375 29.797 37.628 1.00 66.98 229 ASP A CA 1
ATOM 1725 C C . ASP A 1 241 ? 30.779 29.508 39.000 1.00 67.36 229 ASP A C 1
ATOM 1726 O O . ASP A 1 241 ? 29.788 30.145 39.364 1.00 67.98 229 ASP A O 1
ATOM 1739 N N . SER A 1 243 ? 31.952 30.161 41.950 1.00 68.26 231 SER A N 1
ATOM 1740 C CA . SER A 1 243 ? 32.282 31.097 42.994 1.00 67.76 231 SER A CA 1
ATOM 1741 C C . SER A 1 243 ? 31.203 32.157 43.183 1.00 67.30 231 SER A C 1
ATOM 1742 O O . SER A 1 243 ? 31.219 32.852 44.190 1.00 67.00 231 SER A O 1
ATOM 1745 N N . ASP A 1 244 ? 30.266 32.279 42.251 1.00 67.14 232 ASP A N 1
ATOM 1746 C CA . ASP A 1 244 ? 29.221 33.298 42.383 1.00 67.65 232 ASP A CA 1
ATOM 1747 C C . ASP A 1 244 ? 27.820 32.769 42.642 1.00 67.04 232 ASP A C 1
ATOM 1748 O O . ASP A 1 244 ? 26.839 33.407 42.342 1.00 67.29 232 ASP A O 1
ATOM 1753 N N . GLY A 1 245 ? 27.739 31.603 43.248 1.00 67.43 233 GLY A N 1
ATOM 1754 C CA . GLY A 1 245 ? 26.497 31.104 43.788 1.00 67.33 233 GLY A CA 1
ATOM 1755 C C . GLY A 1 245 ? 26.622 30.905 45.284 1.00 67.49 233 GLY A C 1
ATOM 1756 O O . GLY A 1 245 ? 27.399 31.583 45.947 1.00 67.93 233 GLY A O 1
ATOM 1757 N N . TRP A 1 246 ? 25.822 29.973 45.793 1.00 68.08 234 TRP A N 1
ATOM 1758 C CA . TRP A 1 246 ? 25.784 29.603 47.186 1.00 68.40 234 TRP A CA 1
ATOM 1759 C C . TRP A 1 246 ? 26.113 28.133 47.250 1.00 69.22 234 TRP A C 1
ATOM 1760 O O . TRP A 1 246 ? 25.513 27.322 46.5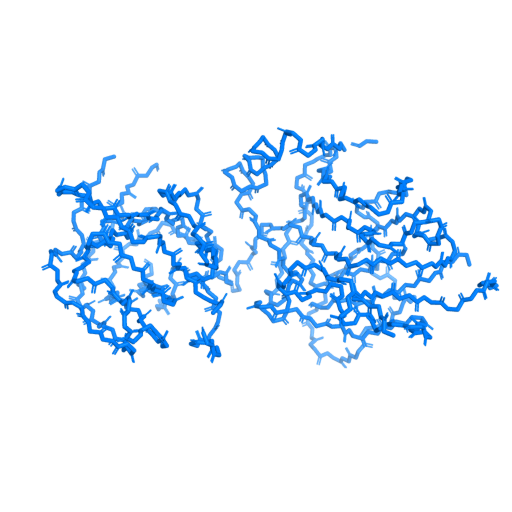68 1.00 70.01 234 TRP A O 1
ATOM 1771 N N . GLU A 1 247 ? 27.116 27.801 48.038 1.00 70.01 235 GLU A N 1
ATOM 1772 C CA . GLU A 1 247 ? 27.556 26.433 48.149 1.00 70.26 235 GLU A CA 1
ATOM 1773 C C . GLU A 1 247 ? 27.917 26.116 49.582 1.00 69.11 235 GLU A C 1
ATOM 1774 O O . GLU A 1 247 ? 28.521 26.937 50.297 1.00 68.88 235 GLU A O 1
ATOM 1780 N N . THR A 1 248 ? 27.540 24.913 49.987 1.00 68.01 236 THR A N 1
ATOM 1781 C CA . THR A 1 248 ? 27.808 24.433 51.321 1.00 67.30 236 THR A CA 1
ATOM 1782 C C . THR A 1 248 ? 28.743 23.246 51.270 1.00 67.01 236 THR A C 1
ATOM 1783 O O . THR A 1 248 ? 28.956 22.665 50.229 1.00 66.27 236 THR A O 1
ATOM 1787 N N . LYS A 1 249 ? 29.298 22.931 52.428 1.00 67.27 237 LYS A N 1
ATOM 1788 C CA . LYS A 1 249 ? 30.232 21.845 52.612 1.00 68.13 237 LYS A CA 1
ATOM 1789 C C . LYS A 1 249 ? 29.593 20.492 52.368 1.00 66.83 237 LYS A C 1
ATOM 1790 O O . LYS A 1 249 ? 28.372 20.325 52.511 1.00 66.37 237 LYS A O 1
ATOM 1796 N N . ARG A 1 250 ? 30.444 19.522 52.014 1.00 65.71 238 ARG A N 1
ATOM 1797 C CA . ARG A 1 250 ? 30.049 18.122 52.019 1.00 64.07 238 ARG A CA 1
ATOM 1798 C C . ARG A 1 250 ? 29.775 17.705 53.488 1.00 63.61 238 ARG A C 1
ATOM 1799 O O . ARG A 1 250 ? 30.675 17.724 54.324 1.00 62.61 238 ARG A O 1
ATOM 1807 N N . SER A 1 251 ? 28.504 17.390 53.772 1.00 63.48 239 SER A N 1
ATOM 1808 C CA . SER A 1 251 ? 28.028 16.914 55.068 1.00 63.35 239 SER A CA 1
ATOM 1809 C C . SER A 1 251 ? 27.880 15.389 55.120 1.00 63.35 239 SER A C 1
ATOM 1810 O O . SER A 1 251 ? 27.785 14.735 54.094 1.00 63.02 239 SER A O 1
ATOM 1813 N N . ARG A 1 252 ? 27.818 14.833 56.326 1.00 63.41 240 ARG A N 1
ATOM 1814 C CA . ARG A 1 252 ? 27.803 13.381 56.484 1.00 63.75 240 ARG A CA 1
ATOM 1815 C C . ARG A 1 252 ? 26.707 12.846 57.364 1.00 64.70 240 ARG A C 1
ATOM 1816 O O . ARG A 1 252 ? 26.383 11.664 57.276 1.00 64.06 240 ARG A O 1
ATOM 1824 N N . GLN A 1 253 ? 26.164 13.703 58.231 1.00 65.84 241 GLN A N 1
ATOM 1825 C CA . GLN A 1 253 ? 25.144 13.296 59.178 1.00 66.86 241 GLN A CA 1
ATOM 1826 C C . GLN A 1 253 ? 23.882 12.952 58.391 1.00 66.09 241 GLN A C 1
ATOM 1827 O O . GLN A 1 253 ? 23.458 13.718 57.529 1.00 65.24 241 GLN A O 1
ATOM 1833 N N . PRO A 1 254 ? 23.303 11.792 58.677 1.00 65.90 242 PRO A N 1
ATOM 1834 C CA . PRO A 1 254 ? 22.025 11.399 58.086 1.00 65.66 242 PRO A CA 1
ATOM 1835 C C . PRO A 1 254 ? 20.954 12.431 58.374 1.00 65.04 242 PRO A C 1
ATOM 1836 O O . PRO A 1 254 ? 20.877 12.942 59.489 1.00 65.04 242 PRO A O 1
ATOM 1840 N N . GLY A 1 255 ? 20.143 12.744 57.372 1.00 64.79 243 GLY A N 1
ATOM 1841 C CA . GLY A 1 255 ? 19.078 13.743 57.521 1.00 64.56 243 GLY A CA 1
ATOM 1842 C C . GLY A 1 255 ? 19.545 15.189 57.508 1.00 64.25 243 GLY A C 1
ATOM 1843 O O . GLY A 1 255 ? 18.746 16.106 57.701 1.00 63.72 243 GLY A O 1
ATOM 1844 N N . HIS A 1 256 ? 20.833 15.399 57.259 1.00 64.26 244 HIS A N 1
ATOM 1845 C CA . HIS A 1 256 ? 21.367 16.740 57.099 1.00 64.18 244 HIS A CA 1
ATOM 1846 C C . HIS A 1 256 ? 20.673 17.484 55.945 1.00 64.81 244 HIS A C 1
ATOM 1847 O O . HIS A 1 256 ? 20.395 16.903 54.880 1.00 63.29 244 HIS A O 1
ATOM 1854 N N . THR A 1 257 ? 20.372 18.760 56.201 1.00 65.36 245 THR A N 1
ATOM 1855 C CA . THR A 1 257 ? 20.061 19.701 55.136 1.00 66.14 245 THR A CA 1
ATOM 1856 C C . THR A 1 257 ? 20.781 21.024 55.323 1.00 66.36 245 THR A C 1
ATOM 1857 O O . THR A 1 257 ? 21.285 21.358 56.388 1.00 66.43 245 THR A O 1
ATOM 1861 N N . ASP A 1 258 ? 20.795 21.783 54.242 1.00 66.80 246 ASP A N 1
ATOM 1862 C CA . ASP A 1 258 ? 21.208 23.163 54.276 1.00 66.60 246 ASP A CA 1
ATOM 1863 C C . ASP A 1 258 ? 20.021 24.011 53.818 1.00 66.09 246 ASP A C 1
ATOM 1864 O O . ASP A 1 258 ? 19.089 23.520 53.170 1.00 66.24 246 ASP A O 1
ATOM 1869 N N . TRP A 1 259 ? 20.033 25.271 54.204 1.00 65.35 247 TRP A N 1
ATOM 1870 C CA . TRP A 1 259 ? 18.919 26.125 53.904 1.00 65.35 247 TRP A CA 1
ATOM 1871 C C . TRP A 1 259 ? 19.300 27.585 53.904 1.00 65.35 247 TRP A C 1
ATOM 1872 O O . TRP A 1 259 ? 20.301 28.001 54.504 1.00 65.78 247 TRP A O 1
ATOM 1883 N N . ALA A 1 260 ? 18.437 28.347 53.259 1.00 65.64 248 ALA A N 1
ATOM 1884 C CA . ALA A 1 260 ? 18.606 29.764 53.094 1.00 65.84 248 ALA A CA 1
ATOM 1885 C C . ALA A 1 260 ? 17.233 30.387 53.169 1.00 65.65 248 ALA A C 1
ATOM 1886 O O . ALA A 1 260 ? 16.329 29.957 52.468 1.00 65.64 248 ALA A O 1
ATOM 1888 N N . VAL A 1 261 ? 17.077 31.378 54.046 1.00 65.98 249 VAL A N 1
ATOM 1889 C CA . VAL A 1 261 ? 15.848 32.168 54.129 1.00 65.56 249 VAL A CA 1
ATOM 1890 C C . VAL A 1 261 ? 15.981 33.488 53.374 1.00 65.95 249 VAL A C 1
ATOM 1891 O O . VAL A 1 261 ? 16.928 34.257 53.565 1.00 63.61 249 VAL A O 1
ATOM 1895 N N . ILE A 1 262 ? 14.978 33.753 52.531 1.00 66.49 250 ILE A N 1
ATOM 1896 C CA . ILE A 1 262 ? 14.973 34.958 51.729 1.00 66.69 250 ILE A CA 1
ATOM 1897 C C . ILE A 1 262 ? 13.744 35.803 52.006 1.00 65.86 250 ILE A C 1
ATOM 1898 O O . ILE A 1 262 ? 12.635 35.307 51.933 1.00 66.19 250 ILE A O 1
ATOM 1903 N N . GLN A 1 263 ? 13.955 37.068 52.382 1.00 64.65 251 GLN A N 1
ATOM 1904 C CA . GLN A 1 263 ? 12.866 38.014 52.417 1.00 64.29 251 GLN A CA 1
ATOM 1905 C C . GLN A 1 263 ? 12.631 38.519 51.005 1.00 63.33 251 GLN A C 1
ATOM 1906 O O . GLN A 1 263 ? 13.544 39.036 50.364 1.00 62.13 251 GLN A O 1
ATOM 1912 N N . LEU A 1 264 ? 11.400 38.346 50.540 1.00 62.92 252 LEU A N 1
ATOM 1913 C CA . LEU A 1 264 ? 10.960 38.811 49.242 1.00 63.16 252 LEU A CA 1
ATOM 1914 C C . LEU A 1 264 ? 10.863 40.325 49.236 1.00 63.43 252 LEU A C 1
ATOM 1915 O O . LEU A 1 264 ? 10.728 40.959 50.288 1.00 63.34 252 LEU A O 1
ATOM 1920 N N . GLY A 1 265 ? 10.925 40.904 48.037 1.00 63.66 253 GLY A N 1
ATOM 1921 C CA . GLY A 1 265 ? 10.908 42.351 47.876 1.00 63.60 253 GLY A CA 1
ATOM 1922 C C . GLY A 1 265 ? 9.597 42.970 48.290 1.00 63.88 253 GLY A C 1
ATOM 1923 O O . GLY A 1 265 ? 9.534 44.165 48.556 1.00 64.45 253 GLY A O 1
ATOM 1924 N N . ARG A 1 266 ? 8.573 42.127 48.367 1.00 64.45 254 ARG A N 1
ATOM 1925 C CA . ARG A 1 266 ? 7.186 42.484 48.632 1.00 65.05 254 ARG A CA 1
ATOM 1926 C C . ARG A 1 266 ? 6.526 41.238 49.238 1.00 65.14 254 ARG A C 1
ATOM 1927 O O . ARG A 1 266 ? 6.915 40.122 48.938 1.00 64.81 254 ARG A O 1
ATOM 1935 N N . GLU A 1 267 ? 5.484 41.403 50.028 1.00 65.79 255 GLU A N 1
ATOM 1936 C CA . GLU A 1 267 ? 4.595 40.269 50.339 1.00 65.59 255 GLU A CA 1
ATOM 1937 C C . GLU A 1 267 ? 3.836 39.854 49.057 1.00 64.60 255 GLU A C 1
ATOM 1938 O O . GLU A 1 267 ? 3.211 40.679 48.393 1.00 63.60 255 GLU A O 1
ATOM 1944 N N . SER A 1 268 ? 3.910 38.569 48.715 1.00 64.40 256 SER A N 1
ATOM 1945 C CA . SER A 1 268 ? 3.203 38.023 47.556 1.00 63.84 256 SER A CA 1
ATOM 1946 C C . SER A 1 268 ? 1.678 38.037 47.737 1.00 63.72 256 SER A C 1
ATOM 1947 O O . SER A 1 268 ? 1.167 38.066 48.863 1.00 63.44 256 SER A O 1
ATOM 1950 N N . SER A 1 269 ? 0.974 38.052 46.608 1.00 63.42 257 SER A N 1
ATOM 1951 C CA . SER A 1 269 ? -0.452 37.724 46.539 1.00 63.46 257 SER A CA 1
ATOM 1952 C C . SER A 1 269 ? -0.659 36.490 45.657 1.00 63.28 257 SER A C 1
ATOM 1953 O O . SER A 1 269 ? -1.616 35.744 45.830 1.00 63.65 257 SER A O 1
ATOM 1956 N N . PHE A 1 270 ? 0.247 36.297 44.706 1.00 63.33 258 PHE A N 1
ATOM 1957 C CA . PHE A 1 270 ? 0.245 35.155 43.819 1.00 63.25 258 PHE A CA 1
ATOM 1958 C C . PHE A 1 270 ? 1.672 34.725 43.545 1.00 63.43 258 PHE A C 1
ATOM 1959 O O . PHE A 1 270 ? 2.554 35.573 43.395 1.00 62.97 258 PHE A O 1
ATOM 1967 N N . ILE A 1 271 ? 1.896 33.414 43.484 1.00 64.31 259 ILE A N 1
ATOM 1968 C CA . ILE A 1 271 ? 3.171 32.867 42.973 1.00 65.20 259 ILE A CA 1
ATOM 1969 C C . ILE A 1 271 ? 2.951 32.017 41.740 1.00 65.26 259 ILE A C 1
ATOM 1970 O O . ILE A 1 271 ? 2.287 30.995 41.786 1.00 65.05 259 ILE A O 1
ATOM 1975 N N . GLU A 1 272 ? 3.546 32.458 40.647 1.00 66.04 260 GLU A N 1
ATOM 1976 C CA . GLU A 1 272 ? 3.398 31.816 39.352 1.00 67.25 260 GLU A CA 1
ATOM 1977 C C . GLU A 1 272 ? 4.324 30.605 39.183 1.00 67.07 260 GLU A C 1
ATOM 1978 O O . GLU A 1 272 ? 3.935 29.559 38.690 1.00 66.07 260 GLU A O 1
ATOM 1984 N N . LYS A 1 273 ? 5.565 30.778 39.618 1.00 67.67 261 LYS A N 1
ATOM 1985 C CA . LYS A 1 273 ? 6.674 30.014 39.101 1.00 67.95 261 LYS A CA 1
ATOM 1986 C C . LYS A 1 273 ? 7.856 30.200 40.034 1.00 67.43 261 LYS A C 1
ATOM 1987 O O . LYS A 1 273 ? 8.219 31.330 40.372 1.00 67.39 261 LYS A O 1
ATOM 1995 N N . ILE A 1 274 ? 8.444 29.091 40.462 1.00 67.24 262 ILE A N 1
ATOM 1996 C CA . ILE A 1 274 ? 9.714 29.125 41.174 1.00 66.91 262 ILE A CA 1
ATOM 1997 C C . ILE A 1 274 ? 10.799 28.412 40.354 1.00 66.91 262 ILE A C 1
ATOM 1998 O O . ILE A 1 274 ? 10.584 27.358 39.783 1.00 66.18 262 ILE A O 1
ATOM 2003 N N . ILE A 1 275 ? 11.957 29.051 40.279 1.00 67.52 263 ILE A N 1
ATOM 2004 C CA . ILE A 1 275 ? 13.100 28.534 39.529 1.00 67.89 263 ILE A CA 1
ATOM 2005 C C . ILE A 1 275 ? 14.307 28.352 40.453 1.00 67.26 263 ILE A C 1
ATOM 2006 O O . ILE A 1 275 ? 14.732 29.280 41.116 1.00 67.52 263 ILE A O 1
ATOM 2011 N N . VAL A 1 276 ? 14.837 27.140 40.483 1.00 67.01 264 VAL A N 1
ATOM 2012 C CA . VAL A 1 276 ? 16.057 26.837 41.211 1.00 66.62 264 VAL A CA 1
ATOM 2013 C C . VAL A 1 276 ? 17.120 26.433 40.184 1.00 66.30 264 VAL A C 1
ATOM 2014 O O . VAL A 1 276 ? 16.958 25.461 39.428 1.00 65.40 264 VAL A O 1
ATOM 2018 N N . ASP A 1 277 ? 18.194 27.220 40.163 1.00 66.23 265 ASP A N 1
ATOM 2019 C CA . ASP A 1 277 ? 19.231 27.132 39.150 1.00 65.98 265 ASP A CA 1
ATOM 2020 C C . ASP A 1 277 ? 20.544 26.646 39.732 1.00 65.35 265 ASP A C 1
ATOM 2021 O O . ASP A 1 277 ? 21.127 27.295 40.610 1.00 66.10 265 ASP A O 1
ATOM 2026 N N . THR A 1 278 ? 21.004 25.499 39.243 1.00 65.11 266 THR A N 1
ATOM 2027 C CA . THR A 1 278 ? 22.286 24.907 39.661 1.00 64.51 266 THR A CA 1
ATOM 2028 C C . THR A 1 278 ? 23.408 25.128 38.641 1.00 64.51 266 THR A C 1
ATOM 2029 O O . THR A 1 278 ? 24.354 24.368 38.595 1.00 63.97 266 THR A O 1
ATOM 2033 N N . ALA A 1 279 ? 23.276 26.166 37.817 1.00 65.08 267 ALA A N 1
ATOM 2034 C CA . ALA A 1 279 ? 24.311 26.571 36.856 1.00 65.29 267 ALA A CA 1
ATOM 2035 C C . ALA A 1 279 ? 25.708 26.422 37.454 1.00 64.65 267 ALA A C 1
ATOM 2036 O O . ALA A 1 279 ? 25.966 26.884 38.569 1.00 64.63 267 ALA A O 1
ATOM 2038 N N . HIS A 1 280 ? 26.574 25.746 36.704 1.00 63.71 268 HIS A N 1
ATOM 2039 C CA . HIS A 1 280 ? 27.983 25.479 37.082 1.00 63.86 268 HIS A CA 1
ATOM 2040 C C . HIS A 1 280 ? 28.234 24.502 38.207 1.00 63.76 268 HIS A C 1
ATOM 2041 O O . HIS A 1 280 ? 29.362 24.022 38.310 1.00 64.57 268 HIS A O 1
ATOM 2048 N N . PHE A 1 281 ? 27.218 24.140 38.978 1.00 63.53 269 PHE A N 1
ATOM 2049 C CA . PHE A 1 281 ? 27.382 23.077 39.979 1.00 64.31 269 PHE A CA 1
ATOM 2050 C C . PHE A 1 281 ? 27.130 21.704 39.367 1.00 64.67 269 PHE A C 1
ATOM 2051 O O . PHE A 1 281 ? 25.994 21.285 39.146 1.00 64.34 269 PHE A O 1
ATOM 2059 N N . ARG A 1 282 ? 28.229 21.016 39.092 1.00 65.40 270 ARG A N 1
ATOM 2060 C CA . ARG A 1 282 ? 28.218 19.853 38.207 1.00 66.24 270 ARG A CA 1
ATOM 2061 C C . ARG A 1 282 ? 28.511 18.560 38.947 1.00 65.95 270 ARG A C 1
ATOM 2062 O O . ARG A 1 282 ? 27.961 17.514 38.569 1.00 66.97 270 ARG A O 1
ATOM 2070 N N . GLY A 1 283 ? 29.386 18.623 39.947 1.00 64.24 271 GLY A N 1
ATOM 2071 C CA . GLY A 1 283 ? 29.669 17.477 40.765 1.00 63.96 271 GLY A CA 1
ATOM 2072 C C . GLY A 1 283 ? 29.210 17.671 42.192 1.00 63.61 271 GLY A C 1
ATOM 2073 O O . GLY A 1 283 ? 29.558 16.861 43.029 1.00 63.56 271 GLY A O 1
ATOM 2074 N N . ASN A 1 284 ? 28.454 18.741 42.461 1.00 63.34 272 ASN A N 1
ATOM 2075 C CA . ASN A 1 284 ? 28.107 19.172 43.833 1.00 63.90 272 ASN A CA 1
ATOM 2076 C C . ASN A 1 284 ? 26.752 19.880 43.957 1.00 63.69 272 ASN A C 1
ATOM 2077 O O . ASN A 1 284 ? 26.524 20.638 44.875 1.00 64.28 272 ASN A O 1
ATOM 2082 N N . PHE A 1 285 ? 25.859 19.618 43.015 1.00 63.18 273 PHE A N 1
ATOM 2083 C CA . PHE A 1 285 ? 24.500 20.159 43.013 1.00 62.16 273 PHE A CA 1
ATOM 2084 C C . PHE A 1 285 ? 23.758 19.390 44.057 1.00 61.81 273 PHE A C 1
ATOM 2085 O O . PHE A 1 285 ? 24.171 18.300 44.394 1.00 61.68 273 PHE A O 1
ATOM 2093 N N . PRO A 1 286 ? 22.688 19.919 44.618 1.00 62.46 274 PRO A N 1
ATOM 2094 C CA . PRO A 1 286 ? 21.997 19.149 45.670 1.00 62.96 274 PRO A CA 1
ATOM 2095 C C . PRO A 1 286 ? 21.357 17.913 45.085 1.00 63.20 274 PRO A C 1
ATOM 2096 O O . PRO A 1 286 ? 21.119 17.849 43.878 1.00 64.01 274 PRO A O 1
ATOM 2100 N N . GLN A 1 287 ? 21.121 16.919 45.922 1.00 63.03 275 GLN A N 1
ATOM 2101 C CA . GLN A 1 287 ? 20.439 15.740 45.458 1.00 63.48 275 GLN A CA 1
ATOM 2102 C C . GLN A 1 287 ? 18.949 16.022 45.332 1.00 63.13 275 GLN A C 1
ATOM 2103 O O . GLN A 1 287 ? 18.311 15.531 44.405 1.00 62.70 275 GLN A O 1
ATOM 2109 N N . PHE A 1 288 ? 18.411 16.809 46.273 1.00 63.10 276 PHE A N 1
ATOM 2110 C CA . PHE A 1 288 ? 17.019 17.252 46.240 1.00 63.09 276 PHE A CA 1
ATOM 2111 C C . PHE A 1 288 ? 16.934 18.650 46.744 1.00 63.71 276 PHE A C 1
ATOM 2112 O O . PHE A 1 288 ? 17.881 19.146 47.346 1.00 63.93 276 PHE A O 1
ATOM 2120 N N . ILE A 1 289 ? 15.771 19.274 46.530 1.00 64.49 277 ILE A N 1
ATOM 2121 C CA . ILE A 1 289 ? 15.442 20.580 47.131 1.00 64.49 277 ILE A CA 1
ATOM 2122 C C . ILE A 1 289 ? 13.972 20.644 47.553 1.00 64.32 277 ILE A C 1
ATOM 2123 O O . ILE A 1 289 ? 13.140 19.895 47.078 1.00 63.48 277 ILE A O 1
ATOM 2128 N N . THR A 1 290 ? 13.685 21.560 48.466 1.00 64.93 278 THR A N 1
ATOM 2129 C CA . THR A 1 290 ? 12.321 21.996 48.731 1.00 65.74 278 THR A CA 1
ATOM 2130 C C . THR A 1 290 ? 12.318 23.519 48.822 1.00 65.62 278 THR A C 1
ATOM 2131 O O . THR A 1 290 ? 13.346 24.122 49.026 1.00 65.56 278 THR A O 1
ATOM 2135 N N . VAL A 1 291 ? 11.152 24.122 48.674 1.00 66.04 279 VAL A N 1
ATOM 2136 C CA . VAL A 1 291 ? 11.001 25.533 48.893 1.00 66.96 279 VAL A CA 1
ATOM 2137 C C . VAL A 1 291 ? 9.748 25.723 49.742 1.00 68.12 279 VAL A C 1
ATOM 2138 O O . VAL A 1 291 ? 8.694 25.214 49.387 1.00 68.96 279 VAL A O 1
ATOM 2142 N N . GLU A 1 292 ? 9.879 26.413 50.875 1.00 69.15 280 GLU A N 1
ATOM 2143 C CA . GLU A 1 292 ? 8.734 26.808 51.689 1.00 70.08 280 GLU A CA 1
ATOM 2144 C C . GLU A 1 292 ? 8.598 28.294 51.658 1.00 69.91 280 GLU A C 1
ATOM 2145 O O . GLU A 1 292 ? 9.575 29.005 51.400 1.00 69.58 280 GLU A O 1
ATOM 2151 N N . GLY A 1 293 ? 7.377 28.741 51.928 1.00 69.83 281 GLY A N 1
ATOM 2152 C CA . GLY A 1 293 ? 7.063 30.130 52.133 1.00 70.32 281 GLY A CA 1
ATOM 2153 C C . GLY A 1 293 ? 6.487 30.360 53.513 1.00 71.07 281 GLY A C 1
ATOM 2154 O O . GLY A 1 293 ? 5.994 29.444 54.166 1.00 70.54 281 GLY A O 1
ATOM 2155 N N . CYS A 1 294 ? 6.556 31.590 53.981 1.00 72.54 282 CYS A N 1
ATOM 2156 C CA . CYS A 1 294 ? 5.864 31.914 55.197 1.00 74.65 282 CYS A CA 1
ATOM 2157 C C . CYS A 1 294 ? 5.517 33.386 55.283 1.00 74.82 282 CYS A C 1
ATOM 2158 O O . CYS A 1 294 ? 6.134 34.203 54.622 1.00 75.19 282 CYS A O 1
ATOM 2161 N N . LEU A 1 295 ? 4.527 33.709 56.103 1.00 75.59 283 LEU A N 1
ATOM 2162 C CA . LEU A 1 295 ? 4.112 35.092 56.310 1.00 76.32 283 LEU A CA 1
ATOM 2163 C C . LE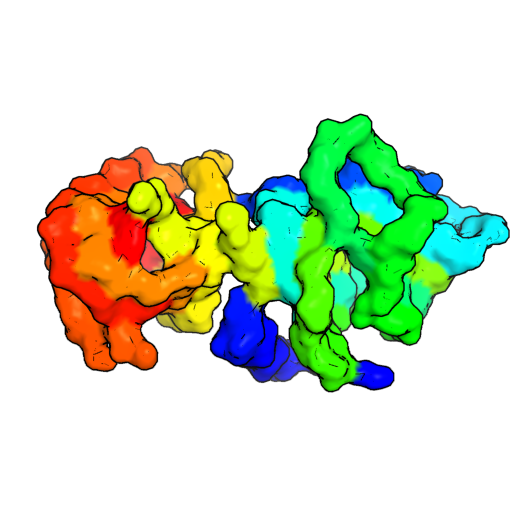U A 1 295 ? 4.521 35.589 57.711 1.00 76.93 283 LEU A C 1
ATOM 2164 O O . LEU A 1 295 ? 3.992 35.091 58.725 1.00 77.00 283 LEU A O 1
ATOM 2169 N N . LYS A 1 296 ? 5.458 36.554 57.761 1.00 77.51 284 LYS A N 1
ATOM 2170 C CA . LYS A 1 296 ? 5.987 37.120 59.039 1.00 77.78 284 LYS A CA 1
ATOM 2171 C C . LYS A 1 296 ? 5.282 38.422 59.381 1.00 77.94 284 LYS A C 1
ATOM 2172 O O . LYS A 1 296 ? 4.728 39.079 58.505 1.00 78.61 284 LYS A O 1
ATOM 2178 N N . THR A 1 308 ? 6.133 30.218 60.816 1.00 76.10 296 THR A N 1
ATOM 2179 C CA . THR A 1 308 ? 5.047 29.337 60.344 1.00 75.84 296 THR A CA 1
ATOM 2180 C C . THR A 1 308 ? 5.131 28.958 58.827 1.00 75.43 296 THR A C 1
ATOM 2181 O O . THR A 1 308 ? 4.481 29.571 57.957 1.00 74.84 296 THR A O 1
ATOM 2185 N N . TRP A 1 309 ? 5.914 27.919 58.544 1.00 74.58 297 TRP A N 1
ATOM 2186 C CA . TRP A 1 309 ? 6.309 27.595 57.181 1.00 74.06 297 TRP A CA 1
ATOM 2187 C C . TRP A 1 309 ? 5.419 26.571 56.506 1.00 73.49 297 TRP A C 1
ATOM 2188 O O . TRP A 1 309 ? 5.153 25.523 57.065 1.00 73.76 297 TRP A O 1
ATOM 2199 N N . VAL A 1 310 ? 4.996 26.892 55.288 1.00 73.05 298 VAL A N 1
ATOM 2200 C CA . VAL A 1 310 ? 4.141 26.046 54.458 1.00 72.68 298 VAL A CA 1
ATOM 2201 C C . VAL A 1 310 ? 4.877 25.688 53.176 1.00 72.18 298 VAL A C 1
ATOM 2202 O O . VAL A 1 310 ? 5.717 26.436 52.722 1.00 71.90 298 VAL A O 1
ATOM 2206 N N . GLU A 1 311 ? 4.544 24.550 52.586 1.00 71.93 299 GLU A N 1
ATOM 2207 C CA . GLU A 1 311 ? 5.267 24.066 51.423 1.00 72.04 299 GLU A CA 1
ATOM 2208 C C . GLU A 1 311 ? 4.878 24.800 50.150 1.00 70.94 299 GLU A C 1
ATOM 2209 O O . GLU A 1 311 ? 3.694 24.989 49.900 1.00 71.05 299 GLU A O 1
ATOM 2215 N N . LEU A 1 312 ? 5.876 25.186 49.346 1.00 69.48 300 LEU A N 1
ATOM 2216 C CA . LEU A 1 312 ? 5.642 25.693 47.984 1.00 68.40 300 LEU A CA 1
ATOM 2217 C C . LEU A 1 312 ? 6.155 24.699 46.957 1.00 67.85 300 LEU A C 1
ATOM 2218 O O . LEU A 1 312 ? 5.468 24.398 46.000 1.00 67.53 300 LEU A O 1
ATOM 2223 N N . VAL A 1 313 ? 7.379 24.223 47.151 1.00 67.72 301 VAL A N 1
ATOM 2224 C CA . VAL A 1 313 ? 7.901 23.082 46.406 1.00 67.66 301 VAL A CA 1
ATOM 2225 C C . VAL A 1 313 ? 8.273 21.941 47.359 1.00 67.40 301 VAL A C 1
ATOM 2226 O O . VAL A 1 313 ? 9.014 22.125 48.319 1.00 66.52 301 VAL A O 1
ATOM 2230 N N . GLY A 1 314 ? 7.680 20.778 47.094 1.00 67.64 302 GLY A N 1
ATOM 2231 C CA . GLY A 1 314 ? 7.958 19.550 47.809 1.00 67.44 302 GLY A CA 1
ATOM 2232 C C . GLY A 1 314 ? 9.233 18.935 47.307 1.00 67.76 302 GLY A C 1
ATOM 2233 O O . GLY A 1 314 ? 9.853 19.452 46.386 1.00 67.34 302 GLY A O 1
ATOM 2234 N N . LYS A 1 315 ? 9.633 17.834 47.942 1.00 68.59 303 LYS A N 1
ATOM 2235 C CA . LYS A 1 315 ? 10.951 17.228 47.710 1.00 68.75 303 LYS A CA 1
ATOM 2236 C C . LYS A 1 315 ? 11.074 16.931 46.228 1.00 68.84 303 LYS A C 1
ATOM 2237 O O . LYS A 1 315 ? 10.254 16.204 45.681 1.00 68.62 303 LYS A O 1
ATOM 2243 N N . SER A 1 316 ? 12.085 17.523 45.589 1.00 68.88 304 SER A N 1
ATOM 2244 C CA . SER A 1 316 ? 12.235 17.489 44.144 1.00 68.53 304 SER A CA 1
ATOM 2245 C C . SER A 1 316 ? 13.657 17.146 43.824 1.00 68.84 304 SER A C 1
ATOM 2246 O O . SER A 1 316 ? 14.572 17.798 44.321 1.00 68.87 304 SER A O 1
ATOM 2249 N N . LYS A 1 317 ? 13.834 16.139 42.973 1.00 68.94 305 LYS A N 1
ATOM 2250 C CA . LYS A 1 317 ? 15.155 15.713 42.515 1.00 69.09 305 LYS A CA 1
ATOM 2251 C C . LYS A 1 317 ? 15.774 16.809 41.623 1.00 68.28 305 LYS A C 1
ATOM 2252 O O . LYS A 1 317 ? 15.110 17.335 40.738 1.00 67.64 305 LYS A O 1
ATOM 2258 N N . THR A 1 318 ? 17.043 17.130 41.891 1.00 67.71 306 THR A N 1
ATOM 2259 C CA . THR A 1 318 ? 17.790 18.165 41.170 1.00 67.33 306 THR A CA 1
ATOM 2260 C C . THR A 1 318 ? 18.961 17.587 40.370 1.00 66.54 306 THR A C 1
ATOM 2261 O O . THR A 1 318 ? 19.468 16.477 40.643 1.00 65.12 306 THR A O 1
ATOM 2265 N N . GLY A 1 319 ? 19.334 18.362 39.349 1.00 65.74 307 GLY A N 1
ATOM 2266 C CA . GLY A 1 319 ? 20.316 17.964 38.361 1.00 65.32 307 GLY A CA 1
ATOM 2267 C C . GLY A 1 319 ? 21.403 19.012 38.309 1.00 65.13 307 GLY A C 1
ATOM 2268 O O . GLY A 1 319 ? 21.282 20.081 38.926 1.00 64.49 307 GLY A O 1
ATOM 2269 N N . PRO A 1 320 ? 22.472 18.706 37.580 1.00 65.46 308 PRO A N 1
ATOM 2270 C CA . PRO A 1 320 ? 23.582 19.614 37.467 1.00 65.52 308 PRO A CA 1
ATOM 2271 C C . PRO A 1 320 ? 23.249 20.704 36.504 1.00 66.45 308 PRO A C 1
ATOM 2272 O O . PRO A 1 320 ? 22.651 20.446 35.440 1.00 66.23 308 PRO A O 1
ATOM 2276 N N . ASP A 1 321 ? 23.638 21.920 36.866 1.00 67.59 309 ASP A N 1
ATOM 2277 C CA . ASP A 1 321 ? 23.851 22.946 35.871 1.00 68.23 309 ASP A CA 1
ATOM 2278 C C . ASP A 1 321 ? 22.593 23.361 35.141 1.00 68.18 309 ASP A C 1
ATOM 2279 O O . ASP A 1 321 ? 22.658 23.680 33.951 1.00 67.17 309 ASP A O 1
ATOM 2284 N N . LYS A 1 322 ? 21.445 23.349 35.827 1.00 67.92 310 LYS A N 1
ATOM 2285 C CA . LYS A 1 322 ? 20.191 23.622 35.130 1.00 67.96 310 LYS A CA 1
ATOM 2286 C C . LYS A 1 322 ? 19.218 24.461 35.942 1.00 67.64 310 LYS A C 1
ATOM 2287 O O . LYS A 1 322 ? 19.263 24.488 37.179 1.00 66.75 310 LYS A O 1
ATOM 2293 N N . GLU A 1 323 ? 18.358 25.152 35.193 1.00 67.55 311 GLU A N 1
ATOM 2294 C CA . GLU A 1 323 ? 17.233 25.846 35.734 1.00 68.03 311 GLU A CA 1
ATOM 2295 C C . GLU A 1 323 ? 16.085 24.861 35.882 1.00 66.94 311 GLU A C 1
ATOM 2296 O O . GLU A 1 323 ? 15.543 24.351 34.887 1.00 67.29 311 GLU A O 1
ATOM 2302 N N . HIS A 1 324 ? 15.746 24.568 37.135 1.00 66.56 312 HIS A N 1
ATOM 2303 C CA . HIS A 1 324 ? 14.571 23.754 37.481 1.00 66.13 312 HIS A CA 1
ATOM 2304 C C . HIS A 1 324 ? 13.389 24.683 37.707 1.00 65.65 312 HIS A C 1
ATOM 2305 O O . HIS A 1 324 ? 13.463 25.574 38.528 1.00 66.12 312 HIS A O 1
ATOM 2312 N N . VAL A 1 325 ? 12.314 24.456 36.976 1.00 65.42 313 VAL A N 1
ATOM 2313 C CA . VAL A 1 325 ? 11.162 25.347 36.955 1.00 65.31 313 VAL A CA 1
ATOM 2314 C C . VAL A 1 325 ? 9.941 24.648 37.572 1.00 65.01 313 VAL A C 1
ATOM 2315 O O . VAL A 1 325 ? 9.421 23.678 37.023 1.00 63.00 313 VAL A O 1
ATOM 2319 N N . TYR A 1 326 ? 9.490 25.172 38.710 1.00 65.50 314 TYR A N 1
ATOM 2320 C CA . TYR A 1 326 ? 8.322 24.657 39.409 1.00 66.04 314 TYR A CA 1
ATOM 2321 C C . TYR A 1 326 ? 7.163 25.614 39.186 1.00 67.31 314 TYR A C 1
ATOM 2322 O O . TYR A 1 326 ? 7.188 26.752 39.632 1.00 66.73 314 TYR A O 1
ATOM 2331 N N . GLU A 1 327 ? 6.156 25.156 38.463 1.00 69.41 315 GLU A N 1
ATOM 2332 C CA . GLU A 1 327 ? 4.961 25.967 38.277 1.00 71.52 315 GLU A CA 1
ATOM 2333 C C . GLU A 1 327 ? 4.042 25.755 39.462 1.00 71.74 315 GLU A C 1
ATOM 2334 O O . GLU A 1 327 ? 3.699 24.641 39.797 1.00 72.76 315 GLU A O 1
ATOM 2340 N N . ILE A 1 328 ? 3.758 26.850 40.149 1.00 72.09 316 ILE A N 1
ATOM 2341 C CA . ILE A 1 328 ? 3.078 26.852 41.431 1.00 72.33 316 ILE A CA 1
ATOM 2342 C C . ILE A 1 328 ? 1.656 27.337 41.193 1.00 72.00 316 ILE A C 1
ATOM 2343 O O . ILE A 1 328 ? 0.718 26.686 41.597 1.00 71.11 316 ILE A O 1
ATOM 2348 N N . ARG A 1 329 ? 1.542 28.493 40.542 1.00 72.18 317 ARG A N 1
ATOM 2349 C CA . ARG A 1 329 ? 0.283 29.121 40.204 1.00 72.60 317 ARG A CA 1
ATOM 2350 C C . ARG A 1 329 ? -0.676 29.121 41.376 1.00 71.85 317 ARG A C 1
ATOM 2351 O O . ARG A 1 329 ? -1.792 28.649 41.277 1.00 71.21 317 ARG A O 1
ATOM 2359 N N . LYS A 1 330 ? -0.212 29.659 42.497 1.00 71.69 318 LYS A N 1
ATOM 2360 C CA . LYS A 1 330 ? -0.969 29.622 43.739 1.00 71.48 318 LYS A CA 1
ATOM 2361 C C . LYS A 1 330 ? -1.156 31.023 44.308 1.00 70.20 318 LYS A C 1
ATOM 2362 O O . LYS A 1 330 ? -0.204 31.774 44.515 1.00 69.52 318 LYS A O 1
ATOM 2366 N N . SER A 1 331 ? -2.409 31.364 44.557 1.00 69.41 319 SER A N 1
ATOM 2367 C CA . SER A 1 331 ? -2.736 32.578 45.269 1.00 68.62 319 SER A CA 1
ATOM 2368 C C . SER A 1 331 ? -2.345 32.329 46.707 1.00 68.09 319 SER A C 1
ATOM 2369 O O . SER A 1 331 ? -2.955 31.512 47.394 1.00 67.76 319 SER A O 1
ATOM 2372 N N . ILE A 1 332 ? -1.272 32.991 47.121 1.00 67.69 320 ILE A N 1
ATOM 2373 C CA . ILE A 1 332 ? -0.744 32.848 48.461 1.00 67.70 320 ILE A CA 1
ATOM 2374 C C . ILE A 1 332 ? -0.022 34.110 48.902 1.00 67.99 320 ILE A C 1
ATOM 2375 O O . ILE A 1 332 ? 0.640 34.778 48.097 1.00 67.52 320 ILE A O 1
ATOM 2380 N N . ARG A 1 333 ? -0.169 34.431 50.184 1.00 68.73 321 ARG A N 1
ATOM 2381 C CA . ARG A 1 333 ? 0.476 35.586 50.775 1.00 69.62 321 ARG A CA 1
ATOM 2382 C C . ARG A 1 333 ? 1.650 35.173 51.636 1.00 68.81 321 ARG A C 1
ATOM 2383 O O . ARG A 1 333 ? 1.476 34.704 52.751 1.00 68.57 321 ARG A O 1
ATOM 2391 N N . VAL A 1 334 ? 2.855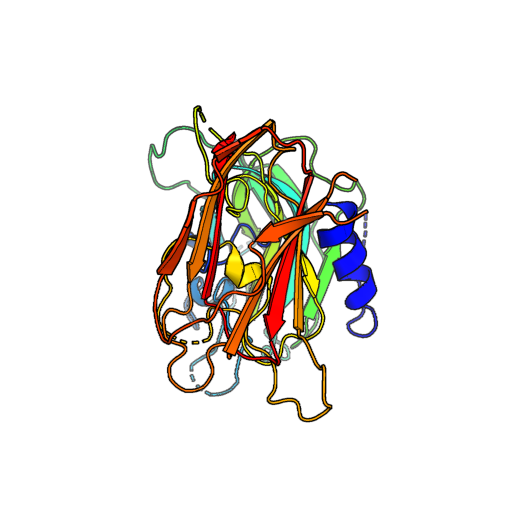 35.349 51.098 1.00 68.21 322 VAL A N 1
ATOM 2392 C CA . VAL A 1 334 ? 4.070 35.021 51.827 1.00 67.50 322 VAL A CA 1
ATOM 2393 C C . VAL A 1 334 ? 5.053 36.169 51.707 1.00 66.64 322 VAL A C 1
ATOM 2394 O O . VAL A 1 334 ? 5.077 36.868 50.714 1.00 66.67 322 VAL A O 1
ATOM 2398 N N . SER A 1 335 ? 5.853 36.337 52.749 1.00 65.93 323 SER A N 1
ATOM 2399 C CA . SER A 1 335 ? 6.810 37.420 52.878 1.00 65.16 323 SER A CA 1
ATOM 2400 C C . SER A 1 335 ? 8.238 36.931 52.723 1.00 64.63 323 SER A C 1
ATOM 2401 O O . SER A 1 335 ? 9.130 37.709 52.389 1.00 63.40 323 SER A O 1
ATOM 2404 N N . HIS A 1 336 ? 8.437 35.655 53.043 1.00 64.78 324 HIS A N 1
ATOM 2405 C CA . HIS A 1 336 ? 9.738 34.998 53.028 1.00 64.73 324 HIS A CA 1
ATOM 2406 C C . HIS A 1 336 ? 9.608 33.658 52.352 1.00 65.09 324 HIS A C 1
ATOM 2407 O O . HIS A 1 336 ? 8.521 33.065 52.354 1.00 65.52 324 HIS A O 1
ATOM 2414 N N . VAL A 1 337 ? 10.705 33.200 51.750 1.00 64.91 325 VAL A N 1
ATOM 2415 C CA . VAL A 1 337 ? 10.819 31.828 51.278 1.00 64.45 325 VAL A CA 1
ATOM 2416 C C . VAL A 1 337 ? 12.050 31.160 51.898 1.00 64.08 325 VAL A C 1
ATOM 2417 O O . VAL A 1 337 ? 13.020 31.808 52.248 1.00 63.33 325 VAL A O 1
ATOM 2421 N N . LYS A 1 338 ? 11.982 29.847 52.059 1.00 64.37 326 LYS A N 1
ATOM 2422 C CA . LYS A 1 338 ? 13.110 29.069 52.580 1.00 64.29 326 LYS A CA 1
ATOM 2423 C C . LYS A 1 338 ? 13.435 28.056 51.517 1.00 64.25 326 LYS A C 1
ATOM 2424 O O . LYS A 1 338 ? 12.576 27.317 51.091 1.00 63.33 326 LYS A O 1
ATOM 2430 N N . LEU A 1 339 ? 14.681 28.052 51.071 1.00 65.45 327 LEU A N 1
ATOM 2431 C CA . LEU A 1 339 ? 15.159 27.075 50.106 1.00 65.90 327 LEU A CA 1
ATOM 2432 C C . LEU A 1 339 ? 15.970 26.091 50.912 1.00 65.65 327 LEU A C 1
ATOM 2433 O O . LEU A 1 339 ? 16.803 26.490 51.696 1.00 65.95 327 LEU A O 1
ATOM 2438 N N . THR A 1 340 ? 15.693 24.811 50.734 1.00 65.67 328 THR A N 1
ATOM 2439 C CA . THR A 1 340 ? 16.328 23.762 51.495 1.00 65.47 328 THR A CA 1
ATOM 2440 C C . THR A 1 340 ? 16.980 22.892 50.454 1.00 65.38 328 THR A C 1
ATOM 2441 O O . THR A 1 340 ? 16.335 22.535 49.449 1.00 65.49 328 THR A O 1
ATOM 2445 N N . ILE A 1 341 ? 18.271 22.624 50.649 1.00 65.25 329 ILE A N 1
ATOM 2446 C CA . ILE A 1 341 ? 19.042 21.757 49.746 1.00 65.41 329 ILE A CA 1
ATOM 2447 C C . ILE A 1 341 ? 19.449 20.524 50.542 1.00 65.27 329 ILE A C 1
ATOM 2448 O O . ILE A 1 341 ? 19.737 20.621 51.753 1.00 65.40 329 ILE A O 1
ATOM 2453 N N . ILE A 1 342 ? 19.406 19.369 49.886 1.00 64.35 330 ILE A N 1
ATOM 2454 C CA . ILE A 1 342 ? 19.486 18.111 50.591 1.00 64.43 330 ILE A CA 1
ATOM 2455 C C . ILE A 1 342 ? 20.507 17.233 49.908 1.00 63.75 330 ILE A C 1
ATOM 2456 O O . ILE A 1 342 ? 20.427 17.043 48.705 1.00 62.98 330 ILE A O 1
ATOM 2461 N N . PRO A 1 343 ? 21.452 16.679 50.669 1.00 62.79 331 PRO A N 1
ATOM 2462 C CA . PRO A 1 343 ? 21.795 17.101 52.040 1.00 62.63 331 PRO A CA 1
ATOM 2463 C C . PRO A 1 343 ? 22.636 18.406 52.127 1.00 63.05 331 PRO A C 1
ATOM 2464 O O . PRO A 1 343 ? 22.768 19.010 53.188 1.00 62.62 331 PRO A O 1
ATOM 2468 N N . ASP A 1 344 ? 23.181 18.819 50.988 1.00 63.67 332 ASP A N 1
ATOM 2469 C CA . ASP A 1 344 ? 24.100 19.948 50.860 1.00 63.42 332 ASP A CA 1
ATOM 2470 C C . ASP A 1 344 ? 24.335 20.155 49.356 1.00 64.28 332 ASP A C 1
ATOM 2471 O O . ASP A 1 344 ? 23.733 19.460 48.506 1.00 64.16 332 ASP A O 1
ATOM 2476 N N . GLY A 1 345 ? 25.216 21.096 49.030 1.00 65.05 333 GLY A N 1
ATOM 2477 C CA . GLY A 1 345 ? 25.615 21.344 47.644 1.00 65.33 333 GLY A CA 1
ATOM 2478 C C . GLY A 1 345 ? 25.572 22.808 47.284 1.00 65.54 333 GLY A C 1
ATOM 2479 O O . GLY A 1 345 ? 25.673 23.678 48.141 1.00 64.99 333 GLY A O 1
ATOM 2480 N N . GLY A 1 346 ? 25.370 23.068 45.996 1.00 66.44 334 GLY A N 1
ATOM 2481 C CA . GLY A 1 346 ? 25.437 24.405 45.456 1.00 66.60 334 GLY A CA 1
ATOM 2482 C C . GLY A 1 346 ? 24.293 24.740 44.541 1.00 66.49 334 GLY A C 1
ATOM 2483 O O . GLY A 1 346 ? 23.942 23.980 43.659 1.00 66.44 334 GLY A O 1
ATOM 2484 N N . VAL A 1 347 ? 23.741 25.923 44.753 1.00 66.56 335 VAL A N 1
ATOM 2485 C CA . VAL A 1 347 ? 22.706 26.478 43.910 1.00 66.32 335 VAL A CA 1
ATOM 2486 C C . VAL A 1 347 ? 23.163 27.877 43.452 1.00 65.96 335 VAL A C 1
ATOM 2487 O O . VAL A 1 347 ? 23.593 28.675 44.270 1.00 66.32 335 VAL A O 1
ATOM 2491 N N . LYS A 1 348 ? 23.059 28.170 42.162 1.00 65.19 336 LYS A N 1
ATOM 2492 C CA . LYS A 1 348 ? 23.389 29.519 41.662 1.00 65.12 336 LYS A CA 1
ATOM 2493 C C . LYS A 1 348 ? 22.318 30.589 41.991 1.00 64.52 336 LYS A C 1
ATOM 2494 O O . LYS A 1 348 ? 22.641 31.666 42.446 1.00 63.73 336 LYS A O 1
ATOM 2500 N N . ARG A 1 349 ? 21.054 30.292 41.707 1.00 63.82 337 ARG A N 1
ATOM 2501 C CA . ARG A 1 349 ? 20.002 31.275 41.860 1.00 63.04 337 ARG A CA 1
ATOM 2502 C C . ARG A 1 349 ? 18.707 30.656 42.286 1.00 63.24 337 ARG A C 1
ATOM 2503 O O . ARG A 1 349 ? 18.458 29.452 42.062 1.00 62.49 337 ARG A O 1
ATOM 2511 N N . ILE A 1 350 ? 17.890 31.495 42.930 1.00 63.78 338 ILE A N 1
ATOM 2512 C CA . ILE A 1 350 ? 16.459 31.225 43.075 1.00 63.86 338 ILE A CA 1
ATOM 2513 C C . ILE A 1 350 ? 15.602 32.423 42.629 1.00 63.17 338 ILE A C 1
ATOM 2514 O O . ILE A 1 350 ? 15.903 33.600 42.890 1.00 61.56 338 ILE A O 1
ATOM 2519 N N . ARG A 1 351 ? 14.558 32.087 41.887 1.00 63.40 339 ARG A N 1
ATOM 2520 C CA . ARG A 1 351 ? 13.688 33.072 41.282 1.00 63.82 339 ARG A CA 1
ATOM 2521 C C . ARG A 1 351 ? 12.326 32.703 41.733 1.00 63.79 339 ARG A C 1
ATOM 2522 O O . ARG A 1 351 ? 11.981 31.534 41.682 1.00 64.96 339 ARG A O 1
ATOM 2530 N N . VAL A 1 352 ? 11.568 33.695 42.169 1.00 63.65 340 VAL A N 1
ATOM 2531 C CA . VAL A 1 352 ? 10.199 33.511 42.612 1.00 63.85 340 VAL A CA 1
ATOM 2532 C C . VAL A 1 352 ? 9.347 34.504 41.850 1.00 63.86 340 VAL A C 1
ATOM 2533 O O . VAL A 1 352 ? 9.194 35.669 42.251 1.00 64.13 340 VAL A O 1
ATOM 2537 N N . TRP A 1 353 ? 8.808 34.037 40.733 1.00 63.58 341 TRP A N 1
ATOM 2538 C CA . TRP A 1 353 ? 7.964 34.872 39.895 1.00 63.62 341 TRP A CA 1
ATOM 2539 C C . TRP A 1 353 ? 6.496 34.891 40.346 1.00 63.14 341 TRP A C 1
ATOM 2540 O O . TRP A 1 353 ? 5.876 33.859 40.547 1.00 62.92 341 TRP A O 1
ATOM 2551 N N . GLY A 1 354 ? 5.966 36.099 40.481 1.00 62.65 342 GLY A N 1
ATOM 2552 C CA . GLY A 1 354 ? 4.626 36.325 40.967 1.00 62.50 342 GLY A CA 1
ATOM 2553 C C . GLY A 1 354 ? 4.399 37.810 41.126 1.00 62.05 342 GLY A C 1
ATOM 2554 O O . GLY A 1 354 ? 5.102 38.621 40.539 1.00 62.52 342 GLY A O 1
ATOM 2555 N N . TYR A 1 355 ? 3.444 38.172 41.954 1.00 61.48 343 TYR A N 1
ATOM 2556 C CA . TYR A 1 355 ? 3.161 39.583 42.192 1.00 61.53 343 TYR A CA 1
ATOM 2557 C C . TYR A 1 355 ? 2.621 39.722 43.608 1.00 61.29 343 TYR A C 1
ATOM 2558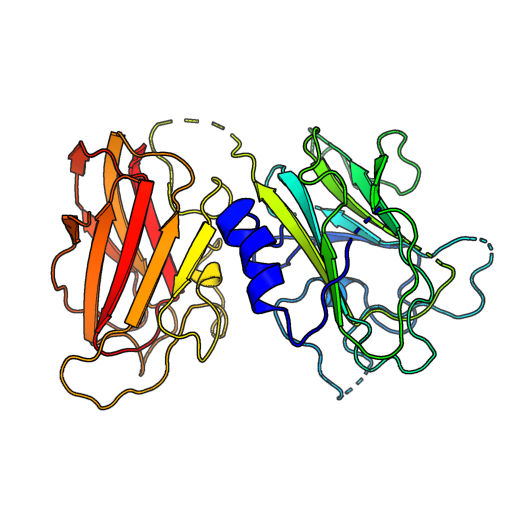 O O . TYR A 1 355 ? 2.394 38.721 44.291 1.00 60.52 343 TYR A O 1
#

Sequence (313 aa):
HKFFSLADEAEFKSIIISKNKAVDVIGSKLGGQVVSFSDEWFASAENLIQPTAPIRDWYDGWETRRHNEEYDWVIIKGVAAAHIIGGEIDTAFFNGNHAPFVSIEALY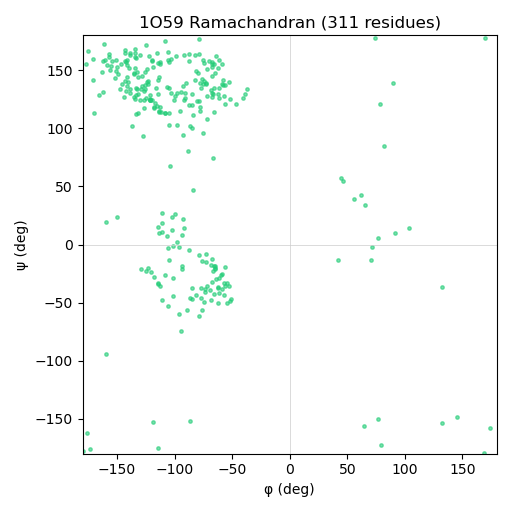DEGEEGNIVEDDSRWVEIVEKFECGPSQRHLFVRGNGLTKERFTHIKLKYPDGGIARFRLYGRVVPPHIIDLAYVCNGAVALKYSDQHFGSVDNLLLPGRGHDSDGWETKRSRQPGHTDWAVIQLGRESSFIEKIIVDTAHFRGNFPQFITVEGCLKTWVELVGKSKTGPDKEHVYEIRKSIRVSHVKLTIIPDGGVKRIRVWGY

Radius of gyration: 20.35 Å; Cα contacts (8 Å, |Δi|>4): 905; chains: 1; bounding box: 54×59×36 Å

GO terms:
  GO:0004037 allantoicase activity (F, IDA)
  GO:0000256 allantoin catabolic process (P, IMP)

Organism: Saccharomyces cerevisiae (strain ATCC 204508 / S288c) (NCBI:txid559292)

Foldseek 3Di:
DDWDDPVCVVVLCCCQPVPFVKDQQQACQQPKDWLDWPFQDQHHQVLARYPDDFDDPVGSWGFGDPDFPFKIKIKMFRAQKFWFWWKKWFQAPQQPLGDQKKWKWFFADDDPPDRDDDVDPRTDTDGDIDGDHHRGMITDTGPVGTHPDMGGMMMMMGHTGITNYITTMGQADAPVKDFQQAVSLRKHWHDKDAFDFADCRLQRHPDLDDASSWGFGDDDDDPPAKIKIKMFTSDWFQWWFKKKWFQANFAPFAFQWKFKWFAAVPTDGQGDTGGDHHRGIDMDGRGDRDTGGMMMMMGPNTGIIRYMTTMGD

Secondary structure (DSSP, 8-state):
--EE-GGGHHHHHIIIIIIT--EETT-GGGT--EEEES--SSB-GGGGG-SSPP-----SSEE--SS------EEE---S-EEEEEEEEE-TT-SSSB-SEEEEEEE---S--S---TT-TT-EEEEEEEE--TT-EEEEE-TT-S-SS-BSEEEE-----EESEEEEEEEE-----EETT-GGGT-EEEEES--SEE-GGGGG-SSS-----SEE-----STT--EEEEEE-SS--SEEEEEEEE-TT-SSS--SEEEEEEE---EEEEEEEEE--TT-EEEEEEEEE---SEEEEEEES--EE-EEEEEE-

Nearest PDB structures (foldseek):
  1o59-assembly1_A  TM=1.003E+00  e=2.447E-67  Saccharomyces cerevisiae
  1sg3-assembly1_B  TM=9.957E-01  e=4.039E-61  Saccharomyces cerevisiae
  1sg3-assembly1_A  TM=9.952E-01  e=6.297E-61  Saccharomyces cerevisiae
  3ggl-assembly1_A  TM=7.380E-01  e=5.888E-06  Bacteroides thetaiotaomicron
  8atm-assembly1_B  TM=7.402E-01  e=7.356E-04  Homo sapiens